Protein AF-A0A165F099-F1 (afdb_monomer)

InterPro domains:
  IPR036866 Ribonuclease Z/Hydroxyacylglutathione hydrolase-like [G3DSA:3.60.15.10] (26-201)
  IPR036866 Ribonuclease Z/Hydroxyacylglutathione hydrolase-like [SSF56281] (60-192)
  IPR051013 N-acyl homoserine lactonase-like [PTHR42978] (38-183)

Secondary structure (DSSP, 8-state):
-EEEGGGTSTT--TT-EEEPPP---EE--S-------------PPP-SS-HHHHHHHTT---GGG--EEE-S--SHHHH--GGGSTTPEEEE-TTHHHHHHT-BTTSTT-SSBTT-S-SSEEEPPGGG--EEETTEEEEEESSSSSSEEEEE-TTSSTT-EEEEEE--TT--EEEE-GGGS--TT------SSS--------EEE-

Structure (mmCIF, N/CA/C/O backbone):
data_AF-A0A165F099-F1
#
_entry.id   AF-A0A165F099-F1
#
loop_
_atom_site.group_PDB
_atom_site.id
_atom_site.type_symbol
_atom_site.label_atom_id
_atom_site.label_alt_id
_atom_site.label_comp_id
_atom_site.label_asym_id
_atom_site.label_entity_id
_atom_site.label_seq_id
_atom_site.pdbx_PDB_ins_code
_atom_site.Cartn_x
_atom_site.Cartn_y
_atom_site.Cartn_z
_atom_site.occupancy
_atom_site.B_iso_or_equiv
_atom_site.auth_seq_id
_atom_site.auth_comp_id
_atom_site.auth_asym_id
_atom_site.auth_atom_id
_atom_site.pdbx_PDB_model_num
ATOM 1 N N . MET A 1 1 ? 7.456 15.742 -7.038 1.00 67.62 1 MET A N 1
ATOM 2 C CA . MET A 1 1 ? 8.460 15.202 -7.978 1.00 67.62 1 MET A CA 1
ATOM 3 C C . MET A 1 1 ? 8.230 15.818 -9.347 1.00 67.62 1 MET A C 1
ATOM 5 O O . MET A 1 1 ? 7.082 16.084 -9.680 1.00 67.62 1 MET A O 1
ATOM 9 N N . HIS A 1 2 ? 9.291 16.058 -10.116 1.00 79.88 2 HIS A N 1
ATOM 10 C CA . HIS A 1 2 ? 9.190 16.440 -11.526 1.00 79.88 2 HIS A CA 1
ATOM 11 C C . HIS A 1 2 ? 9.348 15.168 -12.357 1.00 79.88 2 HIS A C 1
ATOM 13 O O . HIS A 1 2 ? 10.403 14.543 -12.288 1.00 79.88 2 HIS A O 1
ATOM 19 N N . LEU A 1 3 ? 8.304 14.767 -13.078 1.00 77.00 3 LEU A N 1
ATOM 20 C CA . LEU A 1 3 ? 8.271 13.515 -13.835 1.00 77.00 3 LEU A CA 1
ATOM 21 C C . LEU A 1 3 ? 7.814 13.776 -15.277 1.00 77.00 3 LEU A C 1
ATOM 23 O O . LEU A 1 3 ? 6.984 14.666 -15.483 1.00 77.00 3 LEU A O 1
ATOM 27 N N . PRO A 1 4 ? 8.326 13.041 -16.280 1.00 81.38 4 PRO A N 1
ATOM 28 C CA . PRO A 1 4 ? 7.877 13.194 -17.660 1.00 81.38 4 PRO A CA 1
ATOM 29 C C . PRO A 1 4 ? 6.372 12.956 -17.813 1.00 81.38 4 PRO A C 1
ATOM 31 O O . PRO A 1 4 ? 5.826 11.999 -17.268 1.00 81.38 4 PRO A O 1
ATOM 34 N N . LEU A 1 5 ? 5.696 13.817 -18.574 1.00 79.94 5 LEU A N 1
ATOM 35 C CA . LEU A 1 5 ? 4.240 13.776 -18.736 1.00 79.94 5 LEU A CA 1
ATOM 36 C C . LEU A 1 5 ? 3.761 12.490 -19.432 1.00 79.94 5 LEU A C 1
ATOM 38 O O . LEU A 1 5 ? 2.675 12.004 -19.120 1.00 79.94 5 LEU A O 1
ATOM 42 N N . TYR A 1 6 ? 4.598 11.893 -20.290 1.00 79.12 6 TYR A N 1
ATOM 43 C CA . TYR A 1 6 ? 4.302 10.628 -20.974 1.00 79.12 6 TYR A CA 1
ATOM 44 C C . TYR A 1 6 ? 4.084 9.434 -20.024 1.00 79.12 6 TYR A C 1
ATOM 46 O O . TYR A 1 6 ? 3.529 8.424 -20.445 1.00 79.12 6 TYR A O 1
ATOM 54 N N . LEU A 1 7 ? 4.492 9.531 -18.750 1.00 74.69 7 LEU A N 1
ATOM 55 C CA . LEU A 1 7 ? 4.198 8.516 -17.728 1.00 74.69 7 LEU A CA 1
ATOM 56 C C . LEU A 1 7 ? 2.730 8.540 -17.262 1.00 74.69 7 LEU A C 1
ATOM 58 O O . LEU A 1 7 ? 2.275 7.589 -16.634 1.00 74.69 7 LEU A O 1
ATOM 62 N N . PHE A 1 8 ? 1.994 9.620 -17.551 1.00 74.50 8 PHE A N 1
ATOM 63 C CA . PHE A 1 8 ? 0.623 9.848 -17.074 1.00 74.50 8 PHE A CA 1
ATOM 64 C C . PHE A 1 8 ? -0.394 10.017 -18.207 1.00 74.50 8 PHE A C 1
ATOM 66 O O . PHE A 1 8 ? -1.586 9.819 -17.990 1.00 74.50 8 PHE A O 1
ATOM 73 N N . ALA A 1 9 ? 0.055 10.413 -19.399 1.00 76.50 9 ALA A N 1
ATOM 74 C CA . ALA A 1 9 ? -0.800 10.654 -20.553 1.00 76.50 9 ALA A CA 1
ATOM 75 C C . ALA A 1 9 ? -0.135 10.158 -21.844 1.00 76.50 9 ALA A C 1
ATOM 77 O O . ALA A 1 9 ? 1.045 10.409 -22.093 1.00 76.50 9 ALA A O 1
ATOM 78 N N . ALA A 1 10 ? -0.916 9.465 -22.675 1.00 76.56 10 ALA A N 1
ATOM 79 C CA . ALA A 1 10 ? -0.507 9.104 -24.027 1.00 76.56 10 ALA A CA 1
ATOM 80 C C . ALA A 1 10 ? -0.333 10.358 -24.905 1.00 76.56 10 ALA A C 1
ATOM 82 O O . ALA A 1 10 ? -0.884 11.418 -24.612 1.00 76.56 10 ALA A O 1
ATOM 83 N N . ASP A 1 11 ? 0.428 10.216 -25.991 1.00 82.62 11 ASP A N 1
ATOM 84 C CA . ASP A 1 11 ? 0.655 11.242 -27.022 1.00 82.62 11 ASP A CA 1
ATOM 85 C C . ASP A 1 11 ? 1.345 12.547 -26.555 1.00 82.62 11 ASP A C 1
ATOM 87 O O . ASP A 1 11 ? 1.460 13.504 -27.325 1.00 82.62 11 ASP A O 1
ATOM 91 N N . CYS A 1 12 ? 1.881 12.581 -25.330 1.00 79.81 12 CYS A N 1
ATOM 92 C CA . CYS A 1 12 ? 2.706 13.683 -24.828 1.00 79.81 12 CYS A CA 1
ATOM 93 C C . CYS A 1 12 ? 4.166 13.608 -25.308 1.00 79.81 12 CYS A C 1
ATOM 95 O O . CYS A 1 12 ? 4.711 12.544 -25.609 1.00 79.81 12 CYS A O 1
ATOM 97 N N . THR A 1 13 ? 4.835 14.759 -25.354 1.00 81.81 13 THR A N 1
ATOM 98 C CA . THR A 1 13 ? 6.231 14.878 -25.791 1.00 81.81 13 THR A CA 1
ATOM 99 C C . THR A 1 13 ? 7.218 14.496 -24.685 1.00 81.81 13 THR A C 1
ATOM 101 O O . THR A 1 13 ? 6.973 14.700 -23.496 1.00 81.81 13 THR A O 1
ATOM 104 N N . LEU A 1 14 ? 8.404 14.011 -25.074 1.00 80.50 14 LEU A N 1
ATOM 105 C CA . LEU A 1 14 ? 9.477 13.637 -24.135 1.00 80.50 14 LEU A CA 1
ATOM 106 C C . LEU A 1 14 ? 10.002 14.810 -23.282 1.00 80.50 14 LEU A C 1
ATOM 108 O O . LEU A 1 14 ? 10.663 14.583 -22.272 1.00 80.50 14 LEU A O 1
ATOM 112 N N . SER A 1 15 ? 9.741 16.052 -23.698 1.00 86.44 15 SER A N 1
ATOM 113 C CA . SER A 1 15 ? 10.147 17.283 -23.009 1.00 86.44 15 SER A CA 1
ATOM 114 C C . SER A 1 15 ? 9.127 17.815 -22.000 1.00 86.44 15 SER A C 1
ATOM 116 O O . SER A 1 15 ? 9.467 18.697 -21.212 1.00 86.44 15 SER A O 1
ATOM 118 N N . GLU A 1 16 ? 7.881 17.340 -22.026 1.00 84.81 16 GLU A N 1
ATOM 119 C CA . GLU A 1 16 ? 6.855 17.802 -21.091 1.00 84.81 16 GLU A CA 1
ATOM 120 C C . GLU A 1 16 ? 7.055 17.176 -19.711 1.00 84.81 16 GLU A C 1
ATOM 122 O O . GLU A 1 16 ? 7.229 15.967 -19.571 1.00 84.81 16 GLU A O 1
ATOM 127 N N . ILE A 1 17 ? 7.014 18.016 -18.677 1.00 81.94 17 ILE A N 1
ATOM 128 C CA . ILE A 1 17 ? 7.212 17.631 -17.279 1.00 81.94 17 ILE A CA 1
ATOM 129 C C . ILE A 1 17 ? 5.946 17.963 -16.495 1.00 81.94 17 ILE A C 1
ATOM 131 O O . ILE A 1 17 ? 5.500 19.111 -16.488 1.00 81.94 17 ILE A O 1
ATOM 135 N N . ASN A 1 18 ? 5.411 16.977 -15.779 1.00 78.69 18 ASN A N 1
ATOM 136 C CA . ASN A 1 18 ? 4.379 17.181 -14.773 1.00 78.69 18 ASN A CA 1
ATOM 137 C C . ASN A 1 18 ? 5.000 17.277 -13.369 1.00 78.69 18 ASN A C 1
ATOM 139 O O . ASN A 1 18 ? 6.040 16.677 -13.079 1.00 78.69 18 ASN A O 1
ATOM 143 N N . VAL A 1 19 ? 4.345 18.023 -12.479 1.00 77.19 19 VAL A N 1
ATOM 144 C CA . VAL A 1 19 ? 4.694 18.078 -11.054 1.00 77.19 19 VAL A CA 1
ATOM 145 C C . VAL A 1 19 ? 3.683 17.237 -10.288 1.00 77.19 19 VAL A C 1
ATOM 147 O O . VAL A 1 19 ? 2.581 17.697 -9.985 1.00 77.19 19 VAL A O 1
ATOM 150 N N . CYS A 1 20 ? 4.080 16.007 -9.971 1.00 69.94 20 CYS A N 1
ATOM 151 C CA . CYS A 1 20 ? 3.254 15.031 -9.265 1.00 69.94 20 CYS A CA 1
ATOM 152 C C . CYS A 1 20 ? 3.700 14.938 -7.798 1.00 69.94 20 CYS A C 1
ATOM 154 O O . CYS A 1 20 ? 4.910 14.874 -7.537 1.00 69.94 20 CYS A O 1
ATOM 156 N N . PRO A 1 21 ? 2.786 14.945 -6.816 1.00 73.00 21 PRO A N 1
ATOM 157 C CA . PRO A 1 21 ? 3.154 14.670 -5.434 1.00 73.00 21 PRO A CA 1
ATOM 158 C C . PRO A 1 21 ? 3.400 13.157 -5.244 1.00 73.00 21 PRO A C 1
ATOM 160 O O . PRO A 1 21 ? 2.718 12.346 -5.862 1.00 73.00 21 PRO A O 1
ATOM 163 N N . SER A 1 22 ? 4.372 12.784 -4.403 1.00 71.81 22 SER A N 1
ATOM 164 C CA . 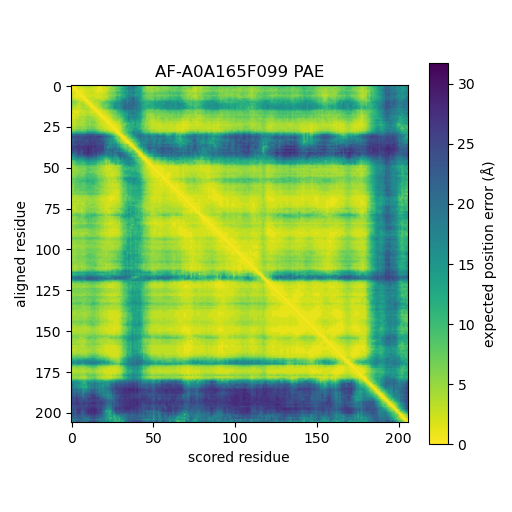SER A 1 22 ? 4.466 11.436 -3.801 1.00 71.81 22 SER A CA 1
ATOM 165 C C . SER A 1 22 ? 3.990 11.541 -2.354 1.00 71.81 22 SER A C 1
ATOM 167 O O . SER A 1 22 ? 4.022 12.624 -1.766 1.00 71.81 22 SER A O 1
ATOM 169 N N . LEU A 1 23 ? 3.438 10.449 -1.836 1.00 73.69 23 LEU A N 1
ATOM 170 C CA . LEU A 1 23 ? 2.355 10.481 -0.873 1.00 73.69 23 LEU A CA 1
ATOM 171 C C . LEU A 1 23 ? 2.561 9.349 0.209 1.00 73.69 23 LEU A C 1
ATOM 173 O O . LEU A 1 23 ? 2.757 8.216 -0.204 1.00 73.69 23 LEU A O 1
ATOM 177 N N . ALA A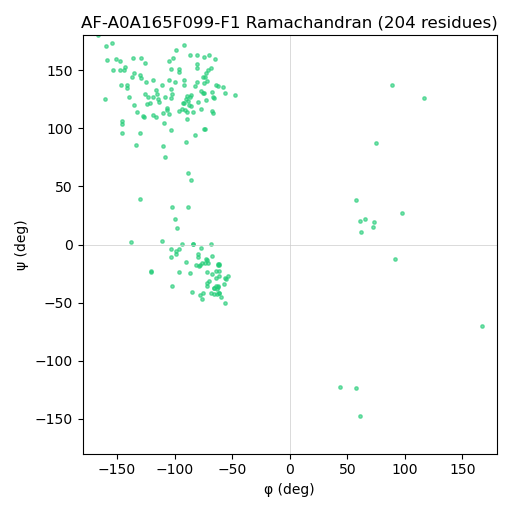 1 24 ? 2.355 9.579 1.542 1.00 73.75 24 ALA A N 1
ATOM 178 C CA . ALA A 1 24 ? 2.123 8.562 2.647 1.00 73.75 24 ALA A CA 1
ATOM 179 C C . ALA A 1 24 ? 0.813 8.645 3.584 1.00 73.75 24 ALA A C 1
ATOM 181 O O . ALA A 1 24 ? 0.660 9.623 4.301 1.00 73.75 24 ALA A O 1
ATOM 182 N N . PHE A 1 25 ? -0.120 7.656 3.696 1.00 79.88 25 PHE A N 1
ATOM 183 C CA . PHE A 1 25 ? -1.481 7.772 4.352 1.00 79.88 25 PHE A CA 1
ATOM 184 C C . PHE A 1 25 ? -1.512 7.037 5.711 1.00 79.88 25 PHE A C 1
ATOM 186 O O . PHE A 1 25 ? -1.489 5.807 5.731 1.00 79.88 25 PHE A O 1
ATOM 193 N N . SER A 1 26 ? -1.698 7.718 6.845 1.00 80.00 26 SER A N 1
ATOM 194 C CA . SER A 1 26 ? -2.011 7.018 8.106 1.00 80.00 26 SER A CA 1
ATOM 195 C C . SER A 1 26 ? -3.492 6.663 8.236 1.00 80.00 26 SER A C 1
ATOM 197 O O . SER A 1 26 ? -4.378 7.480 7.989 1.00 80.00 26 SER A O 1
ATOM 199 N N . LEU A 1 27 ? -3.755 5.441 8.695 1.00 80.38 27 LEU A N 1
ATOM 200 C CA . LEU A 1 27 ? -5.053 4.966 9.160 1.00 80.38 27 LEU A CA 1
ATOM 201 C C . LEU A 1 27 ? -4.896 4.416 10.578 1.00 80.38 27 LEU A C 1
ATOM 203 O O . LEU A 1 27 ? -3.943 3.705 10.881 1.00 80.38 27 LEU A O 1
ATOM 207 N N . ARG A 1 28 ? -5.864 4.694 11.448 1.00 79.69 28 ARG A N 1
ATOM 208 C CA . ARG A 1 28 ? -5.882 4.154 12.809 1.00 79.69 28 ARG A CA 1
ATOM 209 C C . ARG A 1 28 ? -6.952 3.082 12.921 1.00 79.69 28 ARG A C 1
ATOM 211 O O . ARG A 1 28 ? -8.131 3.400 12.746 1.00 79.69 28 ARG A O 1
ATOM 218 N N . HIS A 1 29 ? -6.572 1.839 13.212 1.00 79.38 29 HIS A N 1
ATOM 219 C CA . HIS A 1 29 ? -7.538 0.776 13.432 1.00 79.38 29 HIS A CA 1
ATOM 220 C C . HIS A 1 29 ? -7.901 0.675 14.920 1.00 79.38 29 HIS A C 1
ATOM 222 O O . HIS A 1 29 ? -7.078 0.856 15.810 1.00 79.38 29 HIS A O 1
ATOM 228 N N . SER A 1 30 ? -9.176 0.410 15.219 1.00 71.38 30 SER A N 1
ATOM 229 C CA . SER A 1 30 ? -9.643 0.342 16.616 1.00 71.38 30 SER A CA 1
ATOM 230 C C . SER A 1 30 ? -9.326 -0.988 17.312 1.00 71.38 30 SER A C 1
ATOM 232 O O . SER A 1 30 ? -9.481 -1.095 18.528 1.00 71.38 30 SER A O 1
ATOM 234 N N . VAL A 1 31 ? -8.887 -1.998 16.550 1.00 63.12 31 VAL A N 1
ATOM 235 C CA . VAL A 1 31 ? -8.571 -3.344 17.040 1.00 63.12 31 VAL A CA 1
ATOM 236 C C . VAL A 1 31 ? -7.192 -3.761 16.532 1.00 63.12 31 VAL A C 1
ATOM 238 O O . VAL A 1 31 ? -7.047 -4.278 15.423 1.00 63.12 31 VAL A O 1
ATOM 241 N N . THR A 1 32 ? -6.172 -3.566 17.360 1.00 52.53 32 THR A N 1
ATOM 242 C CA . THR A 1 32 ? -4.832 -4.114 17.133 1.00 52.53 32 THR A CA 1
ATOM 243 C C . THR A 1 32 ? -4.814 -5.615 17.433 1.00 52.53 32 THR A C 1
ATOM 245 O O . THR A 1 32 ? -5.262 -6.069 18.486 1.00 52.53 32 THR A O 1
ATOM 248 N N . ARG A 1 33 ? -4.272 -6.408 16.504 1.00 50.28 33 ARG A N 1
ATOM 249 C CA . ARG A 1 33 ? -3.917 -7.823 16.710 1.00 50.28 33 ARG A CA 1
ATOM 250 C C . ARG A 1 33 ? -2.410 -7.978 16.502 1.00 50.28 33 ARG A C 1
ATOM 252 O O . ARG A 1 33 ? -1.845 -7.335 15.619 1.00 50.28 33 ARG A O 1
ATOM 259 N N . GLU A 1 34 ? -1.758 -8.817 17.302 1.00 39.31 34 GLU A N 1
ATOM 260 C CA . GLU A 1 34 ? -0.315 -9.068 17.188 1.00 39.31 34 GLU A CA 1
ATOM 261 C C . GLU A 1 34 ? 0.015 -10.073 16.076 1.00 39.31 34 GLU A C 1
ATOM 263 O O . GLU A 1 34 ? -0.673 -11.076 15.900 1.00 39.31 34 GLU A O 1
ATOM 268 N N . TYR A 1 35 ? 1.099 -9.806 15.344 1.00 43.62 35 TYR A N 1
ATOM 269 C CA . TYR A 1 35 ? 1.655 -10.665 14.294 1.00 43.62 35 TYR A CA 1
ATOM 270 C C . TYR A 1 35 ? 3.202 -10.568 14.341 1.00 43.62 35 TYR A C 1
ATOM 272 O O . TYR A 1 35 ? 3.720 -9.539 14.784 1.00 43.62 35 TYR A O 1
ATOM 280 N N . PRO A 1 36 ? 3.951 -11.620 13.952 1.00 32.72 36 PRO A N 1
ATOM 281 C CA . PRO A 1 36 ? 5.396 -11.732 14.217 1.00 32.72 36 PRO A CA 1
ATOM 282 C C . PRO A 1 36 ? 6.293 -10.731 13.448 1.00 32.72 36 PRO A C 1
ATOM 284 O O . PRO A 1 36 ? 5.954 -10.307 12.346 1.00 32.72 36 PRO A O 1
ATOM 287 N N . ARG A 1 37 ? 7.462 -10.387 14.028 1.00 38.16 37 ARG A N 1
ATOM 288 C CA . ARG A 1 37 ? 8.405 -9.319 13.593 1.00 38.16 37 ARG A CA 1
ATOM 289 C C . ARG A 1 37 ? 9.890 -9.743 13.619 1.00 38.16 37 ARG A C 1
ATOM 291 O O . ARG A 1 37 ? 10.218 -10.656 14.381 1.00 38.16 37 ARG A O 1
ATOM 298 N N . ARG A 1 38 ? 10.764 -9.028 12.878 1.00 33.12 38 ARG A N 1
ATOM 299 C CA . ARG A 1 38 ? 12.258 -8.982 12.912 1.00 33.12 38 ARG A CA 1
ATOM 300 C C . ARG A 1 38 ? 12.821 -7.677 12.284 1.00 33.12 38 ARG A C 1
ATOM 302 O O . ARG A 1 38 ? 12.135 -7.042 11.490 1.00 33.12 38 ARG A O 1
ATOM 309 N N . ASP A 1 39 ? 14.060 -7.314 12.631 1.00 29.80 39 ASP A N 1
ATOM 310 C CA . ASP A 1 39 ? 14.702 -5.999 12.377 1.00 29.80 39 ASP A CA 1
ATOM 311 C C . ASP A 1 39 ? 15.148 -5.712 10.922 1.00 29.80 39 ASP A C 1
ATOM 313 O O . ASP A 1 39 ? 15.291 -6.629 10.116 1.00 29.80 39 ASP A O 1
ATOM 317 N N . CYS A 1 40 ? 15.362 -4.425 10.583 1.00 29.77 40 CYS A N 1
ATOM 318 C CA . CYS A 1 40 ? 15.359 -3.900 9.201 1.00 29.77 40 CYS A CA 1
ATOM 319 C C . CYS A 1 40 ? 16.225 -2.616 8.972 1.00 29.77 40 CYS A C 1
ATOM 321 O O . CYS A 1 40 ? 16.322 -1.793 9.879 1.00 29.77 40 CYS A O 1
ATOM 323 N N . GLN A 1 41 ? 16.795 -2.387 7.765 1.00 33.03 41 GLN A N 1
ATOM 324 C CA . GLN A 1 41 ? 17.534 -1.159 7.326 1.00 33.03 41 GLN A CA 1
ATOM 325 C C . GLN A 1 41 ? 17.508 -0.956 5.779 1.00 33.03 41 GLN A C 1
ATOM 327 O O . GLN A 1 41 ? 17.145 -1.901 5.092 1.00 33.03 41 GLN A O 1
ATOM 332 N N . VAL A 1 42 ? 18.021 0.192 5.259 1.00 37.91 42 VAL A N 1
ATOM 333 C CA . VAL A 1 42 ? 18.268 0.577 3.820 1.00 37.91 42 VAL A CA 1
ATOM 334 C C . VAL A 1 42 ? 17.064 1.269 3.122 1.00 37.91 42 VAL A C 1
ATOM 336 O O . VAL A 1 42 ? 15.943 0.815 3.292 1.00 37.91 42 VAL A O 1
ATOM 339 N N . ALA A 1 43 ? 17.173 2.346 2.308 1.00 32.91 43 ALA A N 1
ATOM 340 C CA . ALA A 1 43 ? 18.190 3.414 2.104 1.00 32.91 43 ALA A CA 1
ATOM 341 C C . ALA A 1 43 ? 17.572 4.667 1.394 1.00 32.91 43 ALA A C 1
ATOM 343 O O . ALA A 1 43 ? 16.429 4.625 0.956 1.00 32.91 43 ALA A O 1
ATOM 344 N N . THR A 1 44 ? 18.297 5.797 1.291 1.00 40.50 44 THR A N 1
ATOM 345 C CA . THR A 1 44 ? 17.691 7.155 1.209 1.00 40.50 44 THR A CA 1
ATOM 346 C C . THR A 1 44 ? 17.628 7.837 -0.176 1.00 40.50 44 THR A C 1
ATOM 348 O O . THR A 1 44 ? 18.655 8.065 -0.814 1.00 40.50 44 THR A O 1
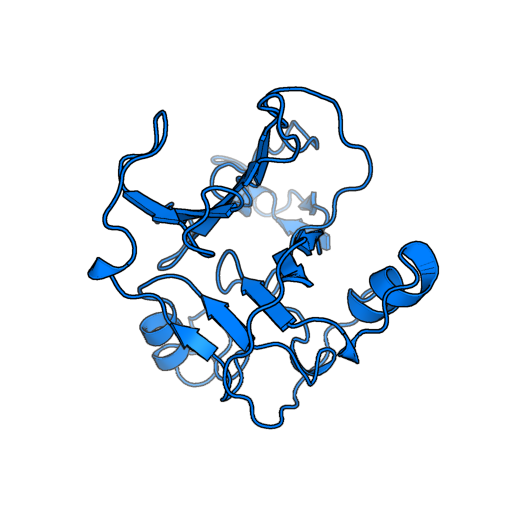ATOM 351 N N . ILE A 1 45 ? 16.439 8.331 -0.555 1.00 52.94 45 ILE A N 1
ATOM 352 C CA . ILE A 1 45 ? 16.229 9.413 -1.545 1.00 52.94 45 ILE A CA 1
ATOM 353 C C . ILE A 1 45 ? 15.994 10.732 -0.786 1.00 52.94 45 ILE A C 1
ATOM 355 O O . ILE A 1 45 ? 15.301 10.744 0.229 1.00 52.94 45 ILE A O 1
ATOM 359 N N . SER A 1 46 ? 16.552 11.854 -1.258 1.00 55.91 46 SER A N 1
ATOM 360 C CA . SER A 1 46 ? 16.339 13.160 -0.614 1.00 55.91 46 SER A CA 1
ATOM 361 C C . SER A 1 46 ? 14.957 13.733 -0.950 1.00 55.91 46 SER A C 1
ATOM 363 O O . SER A 1 46 ? 14.661 14.043 -2.104 1.00 55.91 46 SER A O 1
ATOM 365 N N . VAL A 1 47 ? 14.128 13.894 0.080 1.00 65.69 47 VAL A N 1
ATOM 366 C CA . VAL A 1 47 ? 12.801 14.523 0.039 1.00 65.69 47 VAL A CA 1
ATOM 367 C C . VAL A 1 47 ? 12.731 15.651 1.071 1.00 65.69 47 VAL A C 1
ATOM 369 O O . VAL A 1 47 ? 13.480 15.651 2.045 1.00 65.69 47 VAL A O 1
ATOM 372 N N . SER A 1 48 ? 11.840 16.627 0.872 1.00 69.94 48 SER A N 1
ATOM 373 C CA . SER A 1 48 ? 11.670 17.754 1.806 1.00 69.94 48 SER A CA 1
ATOM 374 C C . SER A 1 48 ? 11.003 17.365 3.130 1.00 69.94 48 SER A C 1
ATOM 376 O O . SER A 1 48 ? 11.165 18.076 4.116 1.00 69.94 48 SER A O 1
ATOM 378 N N . GLN A 1 49 ? 10.239 16.271 3.136 1.00 71.44 49 GLN A N 1
ATOM 379 C CA . GLN A 1 49 ? 9.578 15.672 4.296 1.00 71.44 49 GLN A CA 1
ATOM 380 C C . GLN A 1 49 ? 9.558 14.152 4.094 1.00 71.44 49 GLN A C 1
ATOM 382 O O . GLN A 1 49 ? 9.295 13.693 2.980 1.00 71.44 49 GLN A O 1
ATOM 387 N N . THR A 1 50 ? 9.852 13.384 5.142 1.00 79.56 50 THR A N 1
ATOM 388 C CA . THR A 1 50 ? 9.747 11.917 5.158 1.00 79.56 50 THR A CA 1
ATOM 389 C C . THR A 1 50 ? 8.464 11.484 5.873 1.00 79.56 50 THR A C 1
ATOM 391 O O . THR A 1 50 ? 7.864 12.265 6.612 1.00 79.56 50 THR A O 1
ATOM 394 N N . ALA A 1 51 ? 8.010 10.249 5.636 1.00 79.94 51 ALA A N 1
ATOM 395 C CA . ALA A 1 51 ? 6.743 9.760 6.184 1.00 79.94 51 ALA A CA 1
ATOM 396 C C . ALA A 1 51 ? 6.754 9.701 7.723 1.00 79.94 51 ALA A C 1
ATOM 398 O O . ALA A 1 51 ? 5.796 10.136 8.352 1.00 79.94 51 ALA A O 1
ATOM 399 N N . ASP A 1 52 ? 7.850 9.228 8.318 1.00 79.62 52 ASP A N 1
ATOM 400 C CA . ASP A 1 52 ? 8.126 9.253 9.760 1.00 79.62 52 ASP A CA 1
ATOM 401 C C . ASP A 1 52 ? 8.060 10.675 10.332 1.00 79.62 52 ASP A C 1
ATOM 403 O O . ASP A 1 52 ? 7.305 10.922 11.270 1.00 79.62 52 ASP A O 1
ATOM 407 N N . PHE A 1 53 ? 8.747 11.637 9.706 1.00 82.38 53 PHE A N 1
ATOM 408 C CA . PHE A 1 53 ? 8.720 13.030 10.150 1.00 82.38 53 PHE A CA 1
ATOM 409 C C . PHE A 1 53 ? 7.303 13.617 10.122 1.00 82.38 53 PHE A C 1
ATOM 411 O O . PHE A 1 53 ? 6.891 14.267 11.079 1.00 82.38 53 PHE A O 1
ATOM 418 N N . SER A 1 54 ? 6.533 13.386 9.053 1.00 81.12 54 SER A N 1
ATOM 419 C CA . SER A 1 54 ? 5.148 13.867 8.961 1.00 81.12 54 SER A CA 1
ATOM 420 C C . SER A 1 54 ? 4.220 13.203 9.987 1.00 81.12 54 SER A C 1
ATOM 422 O O . SER A 1 54 ? 3.354 13.876 10.546 1.00 81.12 54 SER A O 1
ATOM 424 N N . LEU A 1 55 ? 4.401 11.910 10.270 1.00 80.25 55 LEU A N 1
ATOM 425 C CA . LEU A 1 55 ? 3.624 11.187 11.282 1.00 80.25 55 LEU A CA 1
ATOM 426 C C . LEU A 1 55 ? 3.887 11.704 12.696 1.00 80.25 55 LEU A C 1
ATOM 428 O O . LEU A 1 55 ? 2.940 11.906 13.458 1.00 80.25 55 LEU A O 1
ATOM 432 N N . GLU A 1 56 ? 5.148 11.965 13.027 1.00 82.25 56 GLU A N 1
ATOM 433 C CA . GLU A 1 56 ? 5.546 12.445 14.347 1.00 82.25 56 GLU A CA 1
ATOM 434 C C . GLU A 1 56 ? 5.212 13.930 14.540 1.00 82.25 56 GLU A C 1
ATOM 436 O O . GLU A 1 56 ? 4.610 14.293 15.551 1.00 82.25 56 GLU A O 1
ATOM 441 N N . ALA A 1 57 ? 5.543 14.788 13.568 1.00 81.44 57 ALA A N 1
ATOM 442 C CA . ALA A 1 57 ? 5.389 16.238 13.690 1.00 81.44 57 ALA A CA 1
ATOM 443 C C . ALA A 1 57 ? 3.936 16.725 13.551 1.00 81.44 57 ALA A C 1
ATOM 445 O O . ALA A 1 57 ? 3.522 17.605 14.305 1.00 81.44 57 ALA A O 1
ATOM 446 N N . GLU A 1 58 ? 3.166 16.168 12.608 1.00 78.44 58 GLU A N 1
ATOM 447 C CA . GLU A 1 58 ? 1.787 16.608 12.322 1.00 78.44 58 GLU A CA 1
ATOM 448 C C . GLU A 1 58 ? 0.740 15.656 12.924 1.00 78.44 58 GLU A C 1
ATOM 450 O O . GLU A 1 58 ? -0.321 16.091 13.371 1.00 78.44 58 GLU A O 1
ATOM 455 N N . GLY A 1 59 ? 1.027 14.348 12.946 1.00 74.62 59 GLY A N 1
ATOM 456 C CA . GLY A 1 59 ? 0.126 13.333 13.502 1.00 74.62 59 GLY A CA 1
ATOM 457 C C . GLY A 1 59 ? 0.281 13.102 15.008 1.00 74.62 59 GLY A C 1
ATOM 458 O O . GLY A 1 59 ? -0.664 12.640 15.649 1.00 74.62 59 GLY A O 1
ATOM 459 N N . GLY A 1 60 ? 1.453 13.397 15.582 1.00 82.19 60 GLY A N 1
ATOM 460 C CA . GLY A 1 60 ? 1.797 13.009 16.953 1.00 82.19 60 GLY A CA 1
ATOM 461 C C . GLY A 1 60 ? 1.907 11.491 17.153 1.00 82.19 60 GLY A C 1
ATOM 462 O O . GLY A 1 60 ? 1.746 11.018 18.278 1.00 82.19 60 GLY A O 1
ATOM 463 N N . ILE A 1 61 ? 2.132 10.727 16.076 1.00 80.25 61 ILE A N 1
ATOM 464 C CA . ILE A 1 61 ? 2.201 9.260 16.080 1.00 80.25 61 ILE A CA 1
ATOM 465 C C . ILE A 1 61 ? 3.674 8.839 15.962 1.00 80.25 61 ILE A C 1
ATOM 467 O O . ILE A 1 61 ? 4.257 9.043 14.896 1.00 80.25 61 ILE A O 1
ATOM 471 N N . PRO A 1 62 ? 4.283 8.242 17.006 1.00 85.75 62 PRO A N 1
ATOM 472 C CA . PRO A 1 62 ? 5.655 7.746 16.940 1.00 85.75 62 PRO A CA 1
ATOM 473 C C . PRO A 1 62 ? 5.796 6.639 15.896 1.00 85.75 62 PRO A C 1
ATOM 475 O O . PRO A 1 62 ? 4.955 5.732 15.828 1.00 85.75 62 PRO A O 1
ATOM 478 N N . SER A 1 63 ? 6.861 6.688 15.098 1.00 83.25 63 SER A N 1
ATOM 479 C CA . SER A 1 63 ? 7.126 5.719 14.027 1.00 83.25 63 SER A CA 1
ATOM 480 C C . SER A 1 63 ? 7.183 4.261 14.518 1.00 83.25 63 SER A C 1
ATOM 482 O O . SER A 1 63 ? 6.773 3.344 13.800 1.00 83.25 63 SER A O 1
ATOM 484 N N . GLU A 1 64 ? 7.571 4.014 15.771 1.00 85.00 64 GLU A N 1
ATOM 485 C CA . GLU A 1 64 ? 7.562 2.685 16.384 1.00 85.00 64 GLU A CA 1
ATOM 486 C C . GLU A 1 64 ? 6.164 2.138 16.730 1.00 85.00 64 GLU A C 1
ATOM 488 O O . GLU A 1 64 ? 6.042 0.947 17.021 1.00 85.00 64 GLU A O 1
ATOM 493 N N . THR A 1 65 ? 5.103 2.950 16.709 1.00 83.00 65 THR A N 1
ATOM 494 C CA . THR A 1 65 ? 3.733 2.461 16.976 1.00 83.00 65 THR A CA 1
ATOM 495 C C . THR A 1 65 ? 3.080 1.804 15.759 1.00 83.00 65 THR A C 1
ATOM 497 O O . THR A 1 65 ? 2.135 1.032 15.920 1.00 83.00 65 THR A O 1
ATOM 500 N N . MET A 1 66 ? 3.611 2.040 14.555 1.00 83.62 66 MET A N 1
ATOM 501 C CA . MET A 1 66 ? 3.054 1.493 13.319 1.00 83.62 66 MET A CA 1
ATOM 502 C C . MET A 1 66 ? 3.168 -0.031 13.271 1.00 83.62 66 MET A C 1
ATOM 504 O O . MET A 1 66 ? 4.254 -0.598 13.409 1.00 83.62 66 MET A O 1
ATOM 508 N N . SER A 1 67 ? 2.034 -0.702 13.046 1.00 84.12 67 SER A N 1
ATOM 509 C CA . SER A 1 67 ? 1.956 -2.165 13.009 1.00 84.12 67 SER A CA 1
ATOM 510 C C . SER A 1 67 ? 2.039 -2.723 11.585 1.00 84.12 67 SER A C 1
ATOM 512 O O . SER A 1 67 ? 2.460 -3.873 11.398 1.00 84.12 67 SER A O 1
ATOM 514 N N . ARG A 1 68 ? 1.680 -1.921 10.573 1.00 85.94 68 ARG A N 1
ATOM 515 C CA . ARG A 1 68 ? 1.689 -2.287 9.148 1.00 85.94 68 ARG A CA 1
ATOM 516 C C . ARG A 1 68 ? 2.111 -1.160 8.229 1.00 85.94 68 ARG A C 1
ATOM 518 O O . ARG A 1 68 ? 1.840 -0.001 8.509 1.00 85.94 68 ARG A O 1
ATOM 525 N N . ILE A 1 69 ? 2.664 -1.554 7.085 1.00 87.56 69 ILE A N 1
ATOM 526 C CA . ILE A 1 69 ? 2.836 -0.724 5.893 1.00 87.56 69 ILE A CA 1
ATOM 527 C C . ILE A 1 69 ? 2.216 -1.484 4.722 1.00 87.56 69 ILE A C 1
ATOM 529 O O . ILE A 1 69 ? 2.769 -2.487 4.284 1.00 87.56 69 ILE A O 1
ATOM 533 N N . ILE A 1 70 ? 1.087 -1.024 4.193 1.00 90.44 70 ILE A N 1
ATOM 534 C CA . ILE A 1 70 ? 0.545 -1.547 2.934 1.00 90.44 70 ILE A CA 1
ATOM 535 C C . ILE A 1 70 ? 1.137 -0.722 1.789 1.00 90.44 70 ILE A C 1
ATOM 537 O O . ILE A 1 70 ? 0.863 0.478 1.667 1.00 90.44 70 ILE A O 1
ATOM 541 N N . LEU A 1 71 ? 1.946 -1.375 0.952 1.00 90.81 71 LEU A N 1
ATOM 542 C CA . LEU A 1 71 ? 2.495 -0.787 -0.265 1.00 90.81 71 LEU A CA 1
ATOM 543 C C . LEU A 1 71 ? 1.554 -1.101 -1.425 1.00 90.81 71 LEU A C 1
ATOM 545 O O . LE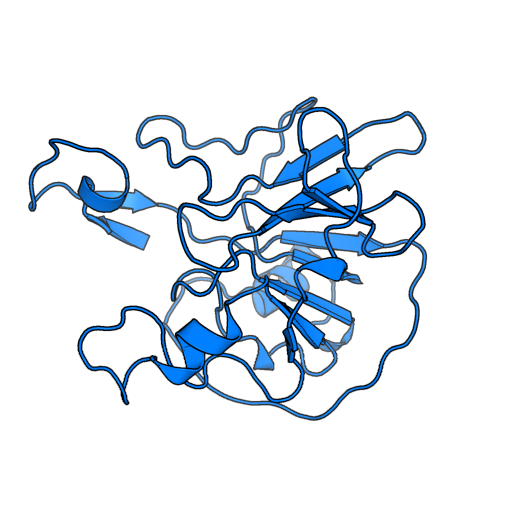U A 1 71 ? 1.285 -2.264 -1.720 1.00 90.81 71 LEU A O 1
ATOM 549 N N . SER A 1 72 ? 1.065 -0.053 -2.084 1.00 90.06 72 SER A N 1
ATOM 550 C CA . SER A 1 72 ? 0.169 -0.192 -3.238 1.00 90.06 72 SER A CA 1
ATOM 551 C C . SER A 1 72 ? 0.828 -0.942 -4.393 1.00 90.06 72 SER A C 1
ATOM 553 O O . SER A 1 72 ? 0.181 -1.773 -5.012 1.00 90.06 72 SER A O 1
ATOM 555 N N . HIS A 1 73 ? 2.100 -0.659 -4.674 1.00 90.31 73 HIS A N 1
ATOM 556 C CA . HIS A 1 73 ? 2.942 -1.342 -5.654 1.00 90.31 73 HIS A CA 1
ATOM 557 C C . HIS A 1 73 ? 4.421 -0.956 -5.435 1.00 90.31 73 HIS A C 1
ATOM 559 O O . HIS A 1 73 ? 4.739 -0.186 -4.527 1.00 90.31 73 HIS A O 1
ATOM 565 N N . LEU A 1 74 ? 5.332 -1.498 -6.251 1.00 89.19 74 LEU A N 1
ATOM 566 C CA . LEU A 1 74 ? 6.786 -1.441 -6.037 1.00 89.19 74 LEU A CA 1
ATOM 567 C C . LEU A 1 74 ? 7.561 -0.379 -6.846 1.00 89.19 74 LEU A C 1
ATOM 569 O O . LEU A 1 74 ? 8.772 -0.512 -7.017 1.00 89.19 74 LEU A O 1
ATOM 573 N N . HIS A 1 75 ? 6.917 0.686 -7.331 1.00 85.25 75 HIS A N 1
ATOM 574 C CA . HIS A 1 75 ? 7.675 1.809 -7.895 1.00 85.25 75 HIS A CA 1
ATOM 575 C C . HIS A 1 75 ? 8.407 2.596 -6.795 1.00 85.25 75 HIS A C 1
ATOM 577 O O . HIS A 1 75 ? 7.978 2.668 -5.637 1.00 85.25 75 HIS A O 1
ATOM 583 N N . PHE A 1 76 ? 9.544 3.190 -7.168 1.00 79.25 76 PHE A N 1
ATOM 584 C CA . PHE A 1 76 ? 10.472 3.869 -6.256 1.00 79.25 76 PHE A CA 1
ATOM 585 C C . PHE A 1 76 ? 9.816 4.977 -5.411 1.00 79.25 76 PHE A C 1
ATOM 587 O O . PHE A 1 76 ? 10.243 5.234 -4.287 1.00 79.25 76 PHE A O 1
ATOM 594 N N . ASP A 1 77 ? 8.770 5.623 -5.928 1.00 73.62 77 ASP A N 1
ATOM 595 C CA . ASP A 1 77 ? 8.043 6.713 -5.281 1.00 73.62 77 ASP A CA 1
ATOM 596 C C . ASP A 1 77 ? 6.949 6.245 -4.304 1.00 73.62 77 ASP A C 1
ATOM 598 O O . ASP A 1 77 ? 6.283 7.095 -3.705 1.00 73.62 77 ASP A O 1
ATOM 602 N N . ARG A 1 78 ? 6.770 4.923 -4.135 1.00 79.38 78 ARG A N 1
ATOM 603 C CA . ARG A 1 78 ? 5.759 4.302 -3.254 1.00 79.38 78 ARG A CA 1
ATOM 604 C C . ARG A 1 78 ? 6.313 3.410 -2.154 1.00 79.38 78 ARG A C 1
ATOM 606 O O . ARG A 1 78 ? 5.631 3.241 -1.148 1.00 79.38 78 ARG A O 1
ATOM 613 N N . ILE A 1 79 ? 7.523 2.872 -2.306 1.00 74.81 79 ILE A N 1
ATOM 614 C CA . ILE A 1 79 ? 8.146 2.053 -1.253 1.00 74.81 79 ILE A CA 1
ATOM 615 C C . ILE A 1 79 ? 8.729 2.938 -0.138 1.00 74.81 79 ILE A C 1
ATOM 617 O O . ILE A 1 79 ? 8.531 2.660 1.044 1.00 74.81 79 ILE A O 1
ATOM 621 N N . GLY A 1 80 ? 9.417 4.027 -0.500 1.00 74.31 80 GLY A N 1
ATOM 622 C CA . GLY A 1 80 ? 10.087 4.901 0.468 1.00 74.31 80 GLY A CA 1
ATOM 623 C C . GLY A 1 80 ? 11.176 4.177 1.273 1.00 74.31 80 GLY A C 1
ATOM 624 O O . GLY A 1 80 ? 11.834 3.269 0.770 1.00 74.31 80 GLY A O 1
ATOM 625 N N . VAL A 1 81 ? 11.374 4.590 2.529 1.00 76.94 81 VAL A N 1
ATOM 626 C CA . VAL A 1 81 ? 12.317 3.958 3.471 1.00 76.94 81 VAL A CA 1
ATOM 627 C C . VAL A 1 81 ? 11.519 3.258 4.565 1.00 76.94 81 VAL A C 1
ATOM 629 O O . VAL A 1 81 ? 11.274 3.823 5.624 1.00 76.94 81 VAL A O 1
ATOM 632 N N . THR A 1 82 ? 11.081 2.026 4.320 1.00 76.38 82 THR A N 1
ATOM 633 C CA . THR A 1 82 ? 10.218 1.276 5.252 1.00 76.38 82 THR A CA 1
ATOM 634 C C . THR A 1 82 ? 10.888 0.969 6.598 1.00 76.38 82 THR A C 1
ATOM 636 O O . THR A 1 82 ? 10.196 0.829 7.604 1.00 76.38 82 THR A O 1
ATOM 639 N N . SER A 1 83 ? 12.226 0.951 6.666 1.00 76.69 83 SER A N 1
ATOM 640 C CA . SER A 1 83 ? 12.976 0.662 7.897 1.00 76.69 83 SER A CA 1
ATOM 641 C C . SER A 1 83 ? 12.860 1.723 8.999 1.00 76.69 83 SER A C 1
ATOM 643 O O . SER A 1 83 ? 13.317 1.471 10.110 1.00 76.69 83 SER A O 1
ATOM 645 N N . VAL A 1 84 ? 12.286 2.902 8.721 1.00 79.31 84 VAL A N 1
ATOM 646 C CA . VAL A 1 84 ? 11.995 3.910 9.763 1.00 79.31 84 VAL A CA 1
ATOM 647 C C . VAL A 1 84 ? 10.833 3.493 10.673 1.00 79.31 84 VAL A C 1
ATOM 649 O O . VAL A 1 84 ? 10.665 4.069 11.738 1.00 79.31 84 VAL A O 1
ATOM 652 N N . PHE A 1 85 ? 10.063 2.471 10.286 1.00 83.69 85 PHE A N 1
ATOM 653 C CA . PHE A 1 85 ? 8.963 1.900 11.063 1.00 83.69 85 PHE A CA 1
ATOM 654 C C . PHE A 1 85 ? 9.368 0.511 11.592 1.00 83.69 85 PHE A C 1
ATOM 656 O O . PHE A 1 85 ? 8.920 -0.509 11.061 1.00 83.69 85 PHE A O 1
ATOM 663 N N . PRO A 1 86 ? 10.227 0.421 12.627 1.00 82.44 86 PRO A N 1
ATOM 664 C CA . PRO A 1 86 ? 10.909 -0.824 13.016 1.00 82.44 86 PRO A CA 1
ATOM 665 C C . PRO A 1 86 ? 9.962 -1.950 13.463 1.00 82.44 86 PRO A C 1
ATOM 667 O O . PRO A 1 86 ? 10.354 -3.112 13.526 1.00 82.44 86 PRO A O 1
ATOM 670 N N . ASN A 1 87 ? 8.715 -1.608 13.785 1.00 83.62 87 ASN A N 1
ATOM 671 C CA . ASN A 1 87 ? 7.700 -2.520 14.298 1.00 83.62 87 ASN A CA 1
ATOM 672 C C . ASN A 1 87 ? 6.652 -2.948 13.258 1.00 83.62 87 ASN A C 1
ATOM 674 O O . ASN A 1 87 ? 5.800 -3.787 13.575 1.00 83.62 87 ASN A O 1
ATOM 678 N N . ALA A 1 88 ? 6.713 -2.405 12.039 1.00 83.12 88 ALA A N 1
ATOM 679 C CA . ALA A 1 88 ? 5.713 -2.631 11.010 1.00 83.12 88 ALA A CA 1
ATOM 680 C C . ALA A 1 88 ? 6.064 -3.815 10.097 1.00 83.12 88 ALA A C 1
ATOM 682 O O . ALA A 1 88 ? 7.187 -3.950 9.616 1.00 83.12 88 ALA A O 1
ATOM 683 N N . THR A 1 89 ? 5.071 -4.649 9.784 1.00 86.12 89 THR A N 1
ATOM 684 C CA . THR A 1 89 ? 5.176 -5.619 8.682 1.00 86.12 89 THR A CA 1
ATOM 685 C C . THR A 1 89 ? 4.780 -4.940 7.372 1.00 86.12 89 THR A C 1
ATOM 687 O O . THR A 1 89 ? 3.699 -4.348 7.291 1.00 86.12 89 THR A O 1
ATOM 690 N N . SER A 1 90 ? 5.618 -5.049 6.339 1.00 87.44 90 SER A N 1
ATOM 691 C CA . SER A 1 90 ? 5.257 -4.612 4.985 1.00 87.44 90 SER A CA 1
ATOM 692 C C . SER A 1 90 ? 4.284 -5.610 4.353 1.00 87.44 90 SER A C 1
ATOM 694 O O . SER A 1 90 ? 4.454 -6.816 4.503 1.00 87.44 90 SER A O 1
ATOM 696 N N . VAL A 1 91 ? 3.264 -5.129 3.648 1.00 91.38 91 VAL A N 1
ATOM 697 C CA . VAL A 1 91 ? 2.254 -5.935 2.947 1.00 91.38 91 VAL A CA 1
ATOM 698 C C . VAL A 1 91 ? 2.269 -5.533 1.484 1.00 91.38 91 VAL A C 1
ATOM 700 O O . VAL A 1 91 ? 2.156 -4.345 1.178 1.00 91.38 91 VAL A O 1
ATOM 703 N N . VAL A 1 92 ? 2.409 -6.514 0.593 1.00 92.38 92 VAL A N 1
ATOM 704 C CA . VAL A 1 92 ? 2.516 -6.289 -0.855 1.00 92.38 92 VAL A CA 1
ATOM 705 C C . VAL A 1 92 ? 1.647 -7.267 -1.636 1.00 92.38 92 VAL A C 1
ATOM 707 O O . VAL A 1 92 ? 1.455 -8.412 -1.222 1.00 92.38 92 VAL A O 1
ATOM 710 N N . GLY A 1 93 ? 1.115 -6.817 -2.773 1.00 92.25 93 GLY A N 1
ATOM 711 C CA . GLY A 1 93 ? 0.210 -7.619 -3.587 1.00 92.25 93 GLY A CA 1
ATOM 712 C C . GLY A 1 93 ? 0.887 -8.801 -4.284 1.00 92.25 93 GLY A C 1
ATOM 713 O O . GLY A 1 93 ? 2.111 -8.862 -4.449 1.00 92.25 93 GLY A O 1
ATOM 714 N N . MET A 1 94 ? 0.056 -9.732 -4.737 1.00 91.88 94 MET A N 1
ATOM 715 C CA . MET A 1 94 ? 0.453 -10.950 -5.441 1.00 91.88 94 MET A CA 1
ATOM 716 C C . MET A 1 94 ? 1.295 -10.660 -6.695 1.00 91.88 94 MET A C 1
ATOM 718 O O . MET A 1 94 ? 0.937 -9.838 -7.532 1.00 91.88 94 MET A O 1
ATOM 722 N N . GLY A 1 95 ? 2.434 -11.342 -6.836 1.00 88.69 95 GLY A N 1
ATOM 723 C CA . GLY A 1 95 ? 3.388 -11.123 -7.933 1.00 88.69 95 GLY A CA 1
ATOM 724 C C . GLY A 1 95 ? 4.492 -10.098 -7.635 1.00 88.69 95 GLY A C 1
ATOM 725 O O . GLY A 1 95 ? 5.511 -10.103 -8.324 1.00 88.69 95 GLY A O 1
ATOM 726 N N . SER A 1 96 ? 4.380 -9.312 -6.557 1.00 91.12 96 SER A N 1
ATOM 727 C CA . SER A 1 96 ? 5.447 -8.400 -6.099 1.00 91.12 96 SER A CA 1
ATOM 728 C C . SER A 1 96 ? 6.775 -9.126 -5.830 1.00 91.12 96 SER A C 1
ATOM 730 O O . SER A 1 96 ? 7.850 -8.600 -6.105 1.00 91.12 96 SER A O 1
ATOM 732 N N 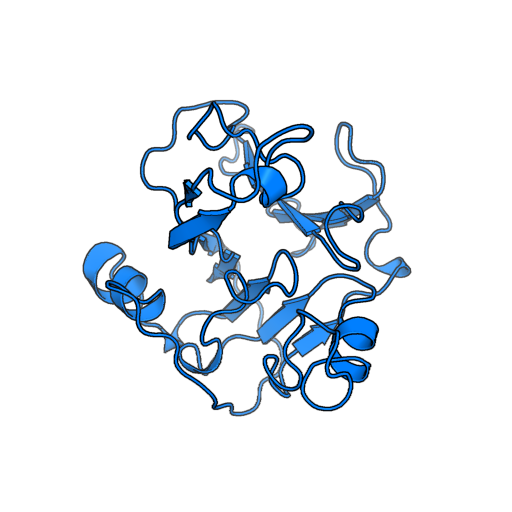. GLU A 1 97 ? 6.717 -10.372 -5.347 1.00 90.44 97 GLU A N 1
ATOM 733 C CA . GLU A 1 97 ? 7.904 -11.206 -5.105 1.00 90.44 97 GLU A CA 1
ATOM 734 C C . GLU A 1 97 ? 8.691 -11.503 -6.398 1.00 90.44 97 GLU A C 1
ATOM 736 O O . GLU A 1 97 ? 9.921 -11.539 -6.387 1.00 90.44 97 GLU A O 1
ATOM 741 N N . HIS A 1 98 ? 7.997 -11.675 -7.531 1.00 90.44 98 HIS A N 1
ATOM 742 C CA . HIS A 1 98 ? 8.631 -11.894 -8.833 1.00 90.44 98 HIS A CA 1
ATOM 743 C C . HIS A 1 98 ? 9.360 -10.633 -9.313 1.00 90.44 98 HIS A C 1
ATOM 745 O O . HIS A 1 98 ? 10.485 -10.720 -9.798 1.00 90.44 98 HIS A O 1
ATOM 751 N N . LEU A 1 99 ? 8.750 -9.458 -9.130 1.00 90.94 99 LEU A N 1
ATOM 752 C CA . LEU A 1 99 ? 9.352 -8.174 -9.502 1.00 90.94 99 LEU A CA 1
ATOM 753 C C . LEU A 1 99 ? 10.651 -7.886 -8.734 1.00 90.94 99 LEU A C 1
ATOM 755 O O . LEU A 1 99 ? 11.595 -7.366 -9.312 1.00 90.94 99 LEU A O 1
ATOM 759 N N . LEU A 1 100 ? 10.730 -8.264 -7.454 1.00 90.19 100 LEU A N 1
ATOM 760 C CA . LEU A 1 100 ? 11.950 -8.105 -6.648 1.00 90.19 100 LEU A CA 1
ATOM 761 C C . LEU A 1 100 ? 13.054 -9.089 -7.057 1.00 90.19 100 LEU A C 1
ATOM 763 O O . LEU A 1 100 ? 14.239 -8.750 -7.022 1.00 90.19 100 LEU A O 1
ATOM 767 N N . LYS A 1 101 ? 12.679 -10.314 -7.448 1.00 90.69 101 LYS A N 1
ATOM 768 C CA . LYS A 1 101 ? 13.620 -11.319 -7.970 1.00 90.69 101 LYS A CA 1
ATOM 769 C C . LYS A 1 101 ? 14.260 -10.858 -9.283 1.00 90.69 101 LYS A C 1
ATOM 771 O O . LYS A 1 101 ? 15.452 -11.086 -9.465 1.00 90.69 101 LYS A O 1
ATOM 776 N N . ASP A 1 102 ? 13.501 -10.155 -10.124 1.00 90.44 102 ASP A N 1
ATOM 777 C CA . ASP A 1 102 ? 13.952 -9.534 -11.379 1.00 90.44 102 ASP A CA 1
ATOM 778 C C . ASP A 1 102 ? 14.171 -8.005 -11.253 1.00 90.44 102 ASP A C 1
ATOM 780 O O . ASP A 1 102 ? 13.942 -7.233 -12.185 1.00 90.44 102 ASP A O 1
ATOM 784 N N . GLY A 1 103 ? 14.580 -7.542 -10.068 1.00 88.38 103 GLY A N 1
ATOM 785 C CA . GLY A 1 103 ? 14.826 -6.126 -9.784 1.00 88.38 103 GLY A CA 1
ATOM 786 C C . GLY A 1 103 ? 16.240 -5.651 -10.149 1.00 88.38 103 GLY A C 1
ATOM 787 O O . GLY A 1 103 ? 17.180 -6.438 -10.283 1.00 88.38 103 GLY A O 1
ATOM 788 N N . PHE A 1 104 ? 16.426 -4.337 -10.242 1.00 83.81 104 PHE A N 1
ATOM 789 C CA . PHE A 1 104 ? 17.739 -3.697 -10.330 1.00 83.81 104 PHE A CA 1
ATOM 790 C C . PHE A 1 104 ? 18.513 -3.862 -9.005 1.00 83.81 104 PHE A C 1
ATOM 792 O O . PHE A 1 104 ? 17.959 -3.539 -7.956 1.00 83.81 104 PHE A O 1
ATOM 799 N N . PRO A 1 105 ? 19.794 -4.287 -8.994 1.00 88.38 105 PRO A N 1
ATOM 800 C CA . PRO A 1 105 ? 20.725 -4.282 -10.123 1.00 88.38 105 PRO A CA 1
ATOM 801 C C . PRO A 1 105 ? 20.834 -5.603 -10.898 1.00 88.38 105 PRO A C 1
ATOM 803 O O . PRO A 1 105 ? 21.555 -5.634 -11.894 1.00 88.38 105 PRO A O 1
ATOM 806 N N . ALA A 1 106 ? 20.166 -6.683 -10.473 1.00 88.44 106 ALA A N 1
ATOM 807 C CA . ALA A 1 106 ? 20.228 -7.972 -11.172 1.00 88.44 106 ALA A CA 1
ATOM 808 C C . ALA A 1 106 ? 19.655 -7.888 -12.598 1.00 88.44 106 ALA A C 1
ATOM 810 O O . ALA A 1 106 ? 20.239 -8.456 -13.522 1.00 88.44 106 ALA A O 1
ATOM 811 N N . ASN A 1 107 ? 18.579 -7.118 -12.784 1.00 86.62 107 ASN A N 1
ATOM 812 C CA . ASN A 1 107 ? 18.065 -6.711 -14.088 1.00 86.62 107 ASN A CA 1
ATOM 813 C C . ASN A 1 107 ? 18.310 -5.199 -14.316 1.00 86.62 107 ASN A C 1
ATOM 815 O O . ASN A 1 107 ? 17.586 -4.368 -13.764 1.00 86.62 107 ASN A O 1
ATOM 819 N N . PRO A 1 108 ? 19.293 -4.805 -15.154 1.00 86.06 108 PRO A N 1
ATOM 820 C CA . PRO A 1 108 ? 19.577 -3.401 -15.476 1.00 86.06 108 PRO A CA 1
ATOM 821 C C . PRO A 1 108 ? 18.504 -2.673 -16.303 1.00 86.06 108 PRO A C 1
ATOM 823 O O . PRO A 1 108 ? 18.719 -1.523 -16.680 1.00 86.06 108 PRO A O 1
ATOM 826 N N . GLN A 1 109 ? 17.405 -3.335 -16.671 1.00 86.94 109 GLN A N 1
ATOM 827 C CA . GLN A 1 109 ? 16.252 -2.751 -17.372 1.00 86.94 109 GLN A CA 1
ATOM 828 C C . GLN A 1 109 ? 14.999 -2.686 -16.484 1.00 86.94 109 GLN A C 1
ATOM 830 O O . GLN A 1 109 ? 13.939 -2.303 -16.965 1.00 86.94 109 GLN A O 1
ATOM 835 N N . SER A 1 110 ? 15.107 -3.082 -15.213 1.00 84.69 110 SER A N 1
ATOM 836 C CA . SER A 1 110 ? 14.001 -3.057 -14.261 1.00 84.69 110 SER A CA 1
ATOM 837 C C . SER A 1 110 ? 13.955 -1.719 -13.525 1.00 84.69 110 SER A C 1
ATOM 839 O O . SER A 1 110 ? 14.928 -1.329 -12.881 1.00 84.69 110 SER A O 1
ATOM 841 N N . ASP A 1 111 ? 12.805 -1.047 -13.575 1.00 83.12 111 ASP A N 1
ATOM 842 C CA . ASP A 1 111 ? 12.512 0.143 -12.760 1.00 83.12 111 ASP A CA 1
ATOM 843 C C . ASP A 1 111 ? 12.174 -0.216 -11.296 1.00 83.12 111 ASP A C 1
ATOM 845 O O . ASP A 1 111 ? 11.966 0.663 -10.455 1.00 83.12 111 ASP A O 1
ATOM 849 N N . ILE A 1 112 ? 12.128 -1.515 -10.973 1.00 86.62 112 ILE A N 1
ATOM 850 C CA . ILE A 1 112 ? 11.907 -2.033 -9.623 1.00 86.62 112 ILE A CA 1
ATOM 851 C C . ILE A 1 112 ? 13.256 -2.265 -8.959 1.00 86.62 112 ILE A C 1
ATOM 853 O O . ILE A 1 112 ? 14.084 -3.038 -9.439 1.00 86.62 112 ILE A O 1
ATOM 857 N N . LEU A 1 113 ? 13.478 -1.618 -7.820 1.00 82.94 113 LEU A N 1
ATOM 858 C CA . LEU A 1 113 ? 14.686 -1.819 -7.034 1.00 82.94 113 LEU A CA 1
ATOM 859 C C . LEU A 1 113 ? 14.618 -3.168 -6.292 1.00 82.94 113 LEU A C 1
ATOM 861 O O . LEU A 1 113 ? 13.645 -3.510 -5.621 1.00 82.94 113 LEU A O 1
ATOM 865 N N . GLN A 1 114 ? 15.681 -3.955 -6.413 1.00 80.31 114 GLN A N 1
ATOM 866 C CA . GLN A 1 114 ? 15.892 -5.170 -5.638 1.00 80.31 114 GLN A CA 1
ATOM 867 C C . GLN A 1 114 ? 16.257 -4.794 -4.194 1.00 80.31 114 GLN A C 1
ATOM 869 O O . GLN A 1 114 ? 16.913 -3.781 -3.948 1.00 80.31 114 GLN A O 1
ATOM 874 N N . ASN A 1 115 ? 15.849 -5.619 -3.226 1.00 74.00 115 ASN A N 1
ATOM 875 C CA . ASN A 1 115 ? 16.095 -5.416 -1.789 1.00 74.00 115 ASN A CA 1
ATOM 876 C C . ASN A 1 115 ? 15.498 -4.120 -1.189 1.00 74.00 115 ASN A C 1
ATOM 878 O O . ASN A 1 115 ? 15.945 -3.680 -0.135 1.00 74.00 115 ASN A O 1
ATOM 882 N N . THR A 1 116 ? 14.499 -3.491 -1.823 1.00 68.81 116 THR A N 1
ATOM 883 C CA . THR A 1 116 ? 13.763 -2.356 -1.209 1.00 68.81 116 THR A CA 1
ATOM 884 C C . THR A 1 116 ? 12.718 -2.814 -0.197 1.00 68.81 116 THR A C 1
ATOM 886 O O . THR A 1 116 ? 12.258 -2.027 0.626 1.00 68.81 116 THR A O 1
ATOM 889 N N . LEU A 1 117 ? 12.334 -4.091 -0.259 1.00 66.75 117 LEU A N 1
ATOM 890 C CA . LEU A 1 117 ? 11.557 -4.736 0.787 1.00 66.75 117 LEU A CA 1
ATOM 891 C C . LEU A 1 117 ? 12.475 -5.502 1.728 1.00 66.75 117 LEU A C 1
ATOM 893 O O . LEU A 1 117 ? 13.506 -6.043 1.328 1.00 66.75 117 LEU A O 1
ATOM 897 N N . LEU A 1 118 ? 12.047 -5.546 2.979 1.00 61.38 118 LEU A N 1
ATOM 898 C CA . LEU A 1 118 ? 12.780 -6.101 4.102 1.00 61.38 118 LEU A CA 1
ATOM 899 C C . LEU A 1 118 ? 12.305 -7.529 4.400 1.00 61.38 118 LEU A C 1
ATOM 901 O O . LEU A 1 118 ? 11.221 -7.930 3.967 1.00 61.38 118 LEU A O 1
ATOM 905 N N . ASP A 1 119 ? 13.057 -8.258 5.227 1.00 59.44 119 ASP A N 1
ATOM 906 C CA . ASP A 1 119 ? 12.724 -9.626 5.657 1.00 59.44 119 ASP A CA 1
ATOM 907 C C . ASP A 1 119 ? 11.307 -9.750 6.262 1.00 59.44 119 ASP A C 1
ATOM 909 O O . ASP A 1 119 ? 10.676 -10.803 6.169 1.00 59.44 119 ASP A O 1
ATOM 913 N N . CYS A 1 120 ? 10.766 -8.672 6.844 1.00 74.75 120 CYS A N 1
ATOM 914 C CA . CYS A 1 120 ? 9.388 -8.602 7.346 1.00 74.75 120 CYS A CA 1
ATOM 915 C C . CYS A 1 120 ? 8.379 -8.142 6.286 1.00 74.75 120 CYS A C 1
ATOM 917 O O . CYS A 1 120 ? 7.685 -7.134 6.459 1.00 74.75 120 CYS A O 1
ATOM 919 N N . THR A 1 121 ? 8.269 -8.923 5.211 1.00 84.50 121 THR A N 1
ATOM 920 C CA . THR A 1 121 ? 7.278 -8.715 4.148 1.00 84.50 121 THR A CA 1
ATOM 921 C C . THR A 1 121 ? 6.271 -9.861 4.082 1.00 84.50 121 THR A C 1
ATOM 923 O O . THR A 1 121 ? 6.626 -11.026 3.916 1.00 84.50 121 THR A O 1
ATOM 926 N N . CYS A 1 122 ? 4.989 -9.514 4.167 1.00 89.81 122 CYS A N 1
ATOM 927 C CA . CYS A 1 122 ? 3.860 -10.370 3.841 1.00 89.81 122 CYS A CA 1
ATOM 928 C C . CYS A 1 122 ? 3.522 -10.194 2.353 1.00 89.81 122 CYS A C 1
ATOM 930 O O . CYS A 1 122 ? 3.012 -9.152 1.936 1.00 89.81 122 CYS A O 1
ATOM 932 N N . PHE A 1 123 ? 3.832 -11.217 1.557 1.00 91.94 123 PHE A N 1
ATOM 933 C CA . PHE A 1 123 ? 3.393 -11.323 0.169 1.00 91.94 123 PHE A CA 1
ATOM 934 C C . PHE A 1 123 ? 2.004 -11.961 0.145 1.00 91.94 123 PHE A C 1
ATOM 936 O O . PHE A 1 123 ? 1.851 -13.093 0.600 1.00 91.94 123 PHE A O 1
ATOM 943 N N . LEU A 1 124 ? 1.012 -11.235 -0.369 1.00 94.06 124 LEU A N 1
ATOM 944 C CA . LEU A 1 124 ? -0.347 -11.751 -0.534 1.00 94.06 124 LEU A CA 1
ATOM 945 C C . LEU A 1 124 ? -0.399 -12.773 -1.679 1.00 94.06 124 LEU A C 1
ATOM 947 O O . LEU A 1 124 ? 0.236 -12.584 -2.720 1.00 94.06 124 LEU A O 1
ATOM 951 N N . ALA A 1 125 ? -1.163 -13.842 -1.486 1.00 93.25 125 ALA A N 1
ATOM 952 C CA . ALA A 1 125 ? -1.388 -14.900 -2.464 1.00 93.25 125 ALA A CA 1
ATOM 953 C C . ALA A 1 125 ? -2.634 -14.621 -3.330 1.00 93.25 125 ALA A C 1
ATOM 955 O O . ALA A 1 125 ? -3.394 -13.687 -3.071 1.00 93.25 125 ALA A O 1
ATOM 956 N N . ASP A 1 126 ? -2.864 -15.425 -4.373 1.00 93.19 126 ASP A N 1
ATOM 957 C CA . ASP A 1 126 ? -4.067 -15.307 -5.215 1.00 93.19 126 ASP A CA 1
ATOM 958 C C . ASP A 1 126 ? -5.335 -15.655 -4.415 1.00 93.19 126 ASP A C 1
ATOM 960 O O . ASP A 1 126 ? -6.369 -14.986 -4.506 1.00 93.19 126 ASP A O 1
ATOM 964 N N . GLU A 1 127 ? -5.203 -16.649 -3.541 1.00 95.06 127 GLU A N 1
ATOM 965 C CA . GLU A 1 127 ? -6.243 -17.206 -2.687 1.00 95.06 127 GLU A CA 1
ATOM 966 C C . GLU A 1 127 ? -6.678 -16.260 -1.553 1.00 95.06 127 GLU A C 1
ATOM 968 O O . GLU A 1 127 ? -7.755 -16.447 -0.980 1.00 95.06 127 GLU A O 1
ATOM 973 N N . ASP A 1 128 ? -5.891 -15.224 -1.243 1.00 96.06 128 ASP A N 1
ATOM 974 C CA . ASP A 1 128 ? -6.271 -14.189 -0.274 1.00 96.06 128 ASP A CA 1
ATOM 975 C C . ASP A 1 128 ? -7.378 -13.275 -0.835 1.00 96.06 128 ASP A C 1
ATOM 977 O O . ASP A 1 128 ? -8.274 -12.850 -0.104 1.00 96.06 128 ASP A O 1
ATOM 981 N N . PHE A 1 129 ? -7.380 -13.023 -2.150 1.00 96.44 129 PHE A N 1
ATOM 982 C CA . PHE A 1 129 ? -8.367 -12.178 -2.837 1.00 96.44 129 PHE A CA 1
ATOM 983 C C . PHE A 1 129 ? -9.622 -12.974 -3.235 1.00 96.44 129 PHE A C 1
ATOM 985 O O . PHE A 1 129 ? -10.001 -13.042 -4.410 1.00 96.44 129 PHE A O 1
ATOM 992 N N . ASN A 1 130 ? -10.241 -13.612 -2.240 1.00 96.44 130 ASN A N 1
ATOM 993 C CA . ASN A 1 130 ? -11.304 -14.614 -2.392 1.00 96.44 130 ASN A CA 1
ATOM 994 C C . ASN A 1 130 ? -12.746 -14.077 -2.317 1.00 96.44 130 ASN A C 1
ATOM 996 O O . ASN A 1 130 ? -13.688 -14.862 -2.447 1.00 96.44 130 ASN A O 1
ATOM 1000 N N . MET A 1 131 ? -12.948 -12.768 -2.135 1.00 97.31 131 MET A N 1
ATOM 1001 C CA . MET A 1 131 ? -14.285 -12.171 -2.040 1.00 97.31 131 MET A CA 1
ATOM 1002 C C . MET A 1 131 ? -14.485 -10.966 -2.965 1.00 97.31 131 MET A C 1
ATOM 1004 O O . MET A 1 131 ? -13.535 -10.319 -3.391 1.00 97.31 131 MET A O 1
ATOM 1008 N N . SER A 1 132 ? -15.747 -10.629 -3.235 1.00 97.06 132 SER A N 1
ATOM 1009 C CA . SER A 1 132 ? -16.143 -9.423 -3.970 1.00 97.06 132 SER A CA 1
ATOM 1010 C C . SER A 1 132 ? -16.718 -8.356 -3.036 1.00 97.06 132 SER A C 1
ATOM 1012 O O . SER A 1 132 ? -17.519 -8.686 -2.158 1.00 97.06 132 SER A O 1
ATOM 1014 N N . ILE A 1 133 ? -16.417 -7.078 -3.279 1.00 94.06 133 ILE A N 1
ATOM 1015 C CA . ILE A 1 133 ? -17.032 -5.944 -2.574 1.00 94.06 133 ILE A CA 1
ATOM 1016 C C . ILE A 1 133 ? -17.432 -4.828 -3.546 1.00 94.06 133 ILE A C 1
ATOM 1018 O O . ILE A 1 133 ? -16.607 -4.248 -4.248 1.00 94.06 133 ILE A O 1
ATOM 1022 N N . GLY A 1 134 ? -18.729 -4.505 -3.583 1.00 90.94 134 GLY A N 1
ATOM 1023 C CA . GLY A 1 134 ? -19.272 -3.504 -4.503 1.00 90.94 134 GLY A CA 1
ATOM 1024 C C . GLY A 1 134 ? -18.974 -3.864 -5.969 1.00 90.94 134 GLY A C 1
ATOM 1025 O O . GLY A 1 134 ? -19.360 -4.951 -6.396 1.00 90.94 134 GLY A O 1
ATOM 1026 N N . PRO A 1 135 ? -18.310 -2.989 -6.750 1.00 90.25 135 PRO A N 1
ATOM 1027 C CA . PRO A 1 135 ? -17.919 -3.283 -8.129 1.00 90.25 135 PRO A CA 1
ATOM 1028 C C . PRO A 1 135 ? -16.649 -4.144 -8.241 1.00 90.25 135 PRO A C 1
ATOM 1030 O O . PRO A 1 135 ? -16.289 -4.535 -9.349 1.00 90.25 135 PRO A O 1
ATOM 1033 N N . PHE A 1 136 ? -15.942 -4.408 -7.137 1.00 94.31 136 PHE A N 1
ATOM 1034 C CA . PHE A 1 136 ? -14.646 -5.081 -7.153 1.00 94.31 136 PHE A CA 1
ATOM 1035 C C . PHE A 1 136 ? -14.829 -6.600 -7.012 1.00 94.31 136 PHE A C 1
ATOM 1037 O O . PHE A 1 136 ? -15.317 -7.051 -5.972 1.00 94.31 136 PHE A O 1
ATOM 1044 N N . PRO A 1 137 ? -14.457 -7.410 -8.024 1.00 94.75 137 PRO A N 1
ATOM 1045 C CA . PRO A 1 137 ? -14.676 -8.858 -8.000 1.00 94.75 137 PRO A CA 1
ATOM 1046 C C . PRO A 1 137 ? -13.660 -9.610 -7.131 1.00 94.75 137 PRO A C 1
ATOM 1048 O O . PRO A 1 137 ? -13.916 -10.757 -6.779 1.00 94.75 137 PRO A O 1
ATOM 1051 N N . ARG A 1 138 ? -12.523 -8.977 -6.813 1.00 95.88 138 ARG A N 1
ATOM 1052 C CA . ARG A 1 138 ? -11.402 -9.552 -6.066 1.00 95.88 138 ARG A CA 1
ATOM 1053 C C . ARG A 1 138 ? -10.938 -8.597 -4.971 1.00 95.88 138 ARG A C 1
ATOM 1055 O O . ARG A 1 138 ? -10.432 -7.511 -5.249 1.00 95.88 138 ARG A O 1
ATOM 1062 N N . ALA A 1 139 ? -11.125 -9.009 -3.729 1.00 97.06 139 ALA A N 1
ATOM 1063 C CA . ALA A 1 139 ? -10.735 -8.278 -2.538 1.00 97.06 139 ALA A CA 1
ATOM 1064 C C . ALA A 1 139 ? -10.417 -9.240 -1.385 1.00 97.06 139 ALA A C 1
ATOM 1066 O O . ALA A 1 139 ? -10.872 -10.385 -1.371 1.00 97.06 139 ALA A O 1
ATOM 1067 N N . LEU A 1 140 ? -9.667 -8.728 -0.413 1.00 97.00 140 LEU A N 1
ATOM 1068 C CA . LEU A 1 140 ? -9.323 -9.340 0.866 1.00 97.00 140 LEU A CA 1
ATOM 1069 C C . LEU A 1 140 ? -9.823 -8.420 1.988 1.00 97.00 140 LEU A C 1
ATOM 1071 O O . LEU A 1 140 ? -9.393 -7.270 2.052 1.00 97.00 140 LEU A O 1
ATOM 1075 N N . ASP A 1 141 ? -10.682 -8.911 2.884 1.00 95.25 141 ASP A N 1
ATOM 1076 C CA . ASP A 1 141 ? -10.970 -8.252 4.171 1.00 95.25 141 ASP A CA 1
ATOM 1077 C C . ASP A 1 141 ? -9.766 -8.445 5.102 1.00 95.25 141 ASP A C 1
ATOM 1079 O O . ASP A 1 141 ? -9.567 -9.517 5.675 1.00 95.25 141 ASP A O 1
ATOM 1083 N N . TYR A 1 142 ? -8.917 -7.422 5.199 1.00 93.69 142 TYR A N 1
ATOM 1084 C CA . TYR A 1 142 ? -7.569 -7.551 5.755 1.00 93.69 142 TYR A CA 1
ATOM 1085 C C . TYR A 1 142 ? -7.557 -7.796 7.272 1.00 93.69 142 TYR A C 1
ATOM 1087 O O . TYR A 1 142 ? -6.683 -8.497 7.786 1.00 93.69 142 TYR A O 1
ATOM 1095 N N . PHE A 1 143 ? -8.543 -7.254 7.994 1.00 90.12 143 PHE A N 1
ATOM 1096 C CA . PHE A 1 143 ? -8.709 -7.468 9.437 1.00 90.12 143 PHE A CA 1
ATOM 1097 C C . PHE A 1 143 ? -9.752 -8.553 9.776 1.00 90.12 143 PHE A C 1
ATOM 1099 O O . PHE A 1 143 ? -9.834 -8.992 10.931 1.00 90.12 143 PHE A O 1
ATOM 1106 N N . ALA A 1 144 ? -10.488 -9.042 8.769 1.00 91.88 144 ALA A N 1
ATOM 1107 C CA . ALA A 1 144 ? -11.620 -9.961 8.897 1.00 91.88 144 ALA A CA 1
ATOM 1108 C C . ALA A 1 144 ? -12.744 -9.412 9.803 1.00 91.88 144 ALA A C 1
ATOM 1110 O O . ALA A 1 144 ? -13.347 -10.148 10.591 1.00 91.88 144 ALA A O 1
ATOM 1111 N N . ASP A 1 145 ? -12.995 -8.104 9.711 1.00 90.31 145 ASP A N 1
ATOM 1112 C CA . ASP A 1 145 ? -14.060 -7.382 10.425 1.00 90.31 145 ASP A CA 1
ATOM 1113 C C . ASP A 1 145 ? -14.809 -6.351 9.554 1.00 90.31 145 ASP A C 1
ATOM 1115 O O . ASP A 1 145 ? -15.727 -5.672 10.024 1.00 90.31 145 ASP A O 1
ATOM 1119 N N . GLY A 1 146 ? -14.465 -6.256 8.268 1.00 91.56 146 GLY A N 1
ATOM 1120 C CA . GLY A 1 146 ? -15.104 -5.384 7.291 1.00 91.56 146 GLY A CA 1
ATOM 1121 C C . GLY A 1 146 ? -14.793 -3.891 7.428 1.00 91.56 146 GLY A C 1
ATOM 1122 O O . GLY A 1 146 ? -15.561 -3.058 6.915 1.00 91.56 146 GLY A O 1
ATOM 1123 N N . SER A 1 147 ? -13.702 -3.549 8.121 1.00 90.06 147 SER A N 1
ATOM 1124 C CA . SER A 1 147 ? -13.172 -2.185 8.249 1.00 90.06 147 SER A CA 1
ATOM 1125 C C . SER A 1 147 ? -12.260 -1.770 7.086 1.00 90.06 147 SER A C 1
ATOM 1127 O O . SER A 1 147 ? -12.370 -0.641 6.604 1.00 90.06 147 SER A O 1
ATOM 1129 N N . LEU A 1 148 ? -11.391 -2.665 6.606 1.00 93.06 148 LEU A N 1
ATOM 1130 C CA . LEU A 1 148 ? -10.397 -2.391 5.567 1.00 93.06 148 LEU A CA 1
ATOM 1131 C C . LEU A 1 148 ? -10.295 -3.563 4.596 1.00 93.06 148 LEU A C 1
ATOM 1133 O O . LEU A 1 148 ? -10.039 -4.699 4.992 1.00 93.06 148 LEU A O 1
ATOM 1137 N N . TYR A 1 149 ? -10.430 -3.253 3.310 1.00 95.31 149 TYR A N 1
ATOM 1138 C CA . TYR A 1 149 ? -10.276 -4.207 2.224 1.00 95.31 149 TYR A CA 1
ATOM 1139 C C . TYR A 1 149 ? -9.091 -3.823 1.346 1.00 95.31 149 TYR A C 1
ATOM 1141 O O . TYR A 1 149 ? -8.976 -2.670 0.922 1.00 95.31 149 TYR A O 1
ATOM 1149 N N . LEU A 1 150 ? -8.250 -4.802 1.029 1.00 96.50 150 LEU A N 1
ATOM 1150 C CA . LEU A 1 150 ? -7.300 -4.699 -0.074 1.00 96.50 150 LEU A CA 1
ATOM 1151 C C . LEU A 1 150 ? -7.996 -5.198 -1.336 1.00 96.50 150 LEU A C 1
ATOM 1153 O O . LEU A 1 150 ? -8.583 -6.277 -1.336 1.00 96.50 150 LEU A O 1
ATOM 1157 N N . VAL A 1 151 ? -7.964 -4.403 -2.397 1.00 96.12 151 VAL A N 1
ATOM 1158 C CA . VAL A 1 151 ? -8.596 -4.707 -3.683 1.00 96.12 151 VAL A CA 1
ATOM 1159 C C . VAL A 1 151 ? -7.496 -5.022 -4.687 1.00 96.12 151 VAL A C 1
ATOM 1161 O O . VAL A 1 151 ? -6.586 -4.211 -4.853 1.00 96.12 151 VAL A O 1
ATOM 1164 N N . ASP A 1 152 ? -7.587 -6.175 -5.351 1.00 94.44 152 ASP A N 1
ATOM 1165 C CA . ASP A 1 152 ? -6.691 -6.525 -6.459 1.00 94.44 152 ASP A CA 1
ATOM 1166 C C . ASP A 1 152 ? -6.977 -5.587 -7.638 1.00 94.44 152 ASP A C 1
ATOM 1168 O O . ASP A 1 152 ? -8.084 -5.570 -8.187 1.00 94.44 152 ASP A O 1
ATOM 1172 N N . THR A 1 153 ? -5.987 -4.765 -7.985 1.00 91.25 153 THR A N 1
ATOM 1173 C CA . THR A 1 153 ? -6.049 -3.803 -9.090 1.00 91.25 153 THR A CA 1
ATOM 1174 C C . THR A 1 153 ? -4.837 -3.925 -10.005 1.00 91.25 153 THR A C 1
ATOM 1176 O O . THR A 1 153 ? -4.324 -2.927 -10.518 1.00 91.25 153 THR A O 1
ATOM 1179 N N . ILE A 1 154 ? -4.399 -5.168 -10.243 1.00 86.25 154 ILE A N 1
ATOM 1180 C CA . ILE A 1 154 ? -3.362 -5.488 -11.223 1.00 86.25 154 ILE A CA 1
ATOM 1181 C C . ILE A 1 154 ? -3.622 -4.794 -12.573 1.00 86.25 154 ILE A C 1
ATOM 1183 O O . ILE A 1 154 ? -4.708 -4.860 -13.151 1.00 86.25 154 ILE A O 1
ATOM 1187 N N . GLY A 1 155 ? -2.600 -4.099 -13.073 1.00 84.81 155 GLY A N 1
ATOM 1188 C CA . GLY A 1 155 ? -2.700 -3.283 -14.282 1.00 84.81 155 GLY A CA 1
ATOM 1189 C C . GLY A 1 155 ? -1.497 -2.363 -14.445 1.00 84.81 155 GLY A C 1
ATOM 1190 O O . GLY A 1 155 ? -0.664 -2.605 -15.311 1.00 84.81 155 GLY A O 1
ATOM 1191 N N . HIS A 1 156 ? -1.380 -1.347 -13.582 1.00 83.75 156 HIS A N 1
ATOM 1192 C CA . HIS A 1 156 ? -0.240 -0.416 -13.576 1.00 83.75 156 HIS A CA 1
ATOM 1193 C C . HIS A 1 156 ? 1.094 -1.130 -13.305 1.00 83.75 156 HIS A C 1
ATOM 1195 O O . HIS A 1 156 ? 2.091 -0.869 -13.973 1.00 83.75 156 HIS A O 1
ATOM 1201 N N . LEU A 1 157 ? 1.089 -2.070 -12.356 1.00 87.06 157 LEU A N 1
ATOM 1202 C CA . LEU A 1 157 ? 2.199 -2.970 -12.062 1.00 87.06 157 LEU A CA 1
ATOM 1203 C C . LEU A 1 157 ? 1.641 -4.326 -11.585 1.00 87.06 157 LEU A C 1
ATOM 1205 O O . LEU A 1 157 ? 0.498 -4.404 -11.121 1.00 87.06 157 LEU A O 1
ATOM 1209 N N . ALA A 1 158 ? 2.424 -5.403 -11.689 1.00 90.31 158 ALA A N 1
ATOM 1210 C CA . ALA A 1 158 ? 2.072 -6.669 -11.044 1.00 90.31 158 ALA A CA 1
ATOM 1211 C C . ALA A 1 158 ? 2.063 -6.495 -9.513 1.00 90.31 158 ALA A C 1
ATOM 1213 O O . ALA A 1 158 ? 2.932 -5.827 -8.954 1.00 90.31 158 ALA A O 1
ATOM 1214 N N . GLY A 1 159 ? 1.062 -7.064 -8.840 1.00 90.00 159 GLY A N 1
ATOM 1215 C CA . GLY A 1 159 ? 0.855 -6.863 -7.403 1.00 90.00 159 GLY A CA 1
ATOM 1216 C C . GLY A 1 159 ? 0.330 -5.483 -7.010 1.00 90.00 159 GLY A C 1
ATOM 1217 O O . GLY A 1 159 ? 0.393 -5.151 -5.828 1.00 90.00 159 GLY A O 1
ATOM 1218 N N . HIS A 1 160 ? -0.192 -4.692 -7.957 1.00 93.38 160 HIS A N 1
ATOM 1219 C CA . HIS A 1 160 ? -0.853 -3.432 -7.627 1.00 93.38 160 HIS A CA 1
ATOM 1220 C C . HIS A 1 160 ? -2.150 -3.674 -6.835 1.00 93.38 160 HIS A C 1
ATOM 1222 O O . HIS A 1 160 ? -3.025 -4.421 -7.276 1.00 93.38 160 HIS A O 1
ATOM 1228 N N . VAL A 1 161 ? -2.278 -3.023 -5.678 1.00 94.75 161 VAL A N 1
ATOM 1229 C CA . VAL A 1 161 ? -3.452 -3.092 -4.799 1.00 94.75 161 VAL A CA 1
ATOM 1230 C C . VAL A 1 161 ? -3.964 -1.707 -4.421 1.00 94.75 161 VAL A C 1
ATOM 1232 O O . VAL A 1 161 ? -3.195 -0.782 -4.148 1.00 94.75 161 VAL A O 1
ATOM 1235 N N . ASN A 1 162 ? -5.288 -1.594 -4.332 1.00 94.38 162 ASN A N 1
ATOM 1236 C CA . ASN A 1 162 ? -5.976 -0.423 -3.793 1.00 94.38 162 ASN A CA 1
ATOM 1237 C C . ASN A 1 162 ? -6.508 -0.710 -2.389 1.00 94.38 162 ASN A C 1
ATOM 1239 O O . ASN A 1 162 ? -6.745 -1.862 -2.028 1.00 94.38 162 ASN A O 1
ATOM 1243 N N . VAL A 1 163 ? -6.748 0.343 -1.606 1.00 94.12 163 VAL A N 1
ATOM 1244 C CA . VAL A 1 163 ? -7.291 0.212 -0.244 1.00 94.12 163 VAL A CA 1
ATOM 1245 C C . VAL A 1 163 ? -8.691 0.817 -0.184 1.00 94.12 163 VAL A C 1
ATOM 1247 O O . VAL A 1 163 ? -8.882 1.995 -0.484 1.00 94.12 163 VAL A O 1
ATOM 1250 N N . LEU A 1 164 ? -9.679 0.022 0.222 1.00 93.62 164 LEU A N 1
ATOM 1251 C CA . LEU A 1 164 ? -11.053 0.454 0.470 1.00 93.62 164 LEU A CA 1
ATOM 1252 C C . LEU A 1 164 ? -11.323 0.411 1.979 1.00 93.62 164 LEU A C 1
ATOM 1254 O O . LEU A 1 164 ? -11.346 -0.658 2.583 1.00 93.62 164 LEU A O 1
ATOM 1258 N N . VAL A 1 165 ? -11.531 1.577 2.587 1.00 91.62 165 VAL A N 1
ATOM 1259 C CA . VAL A 1 165 ? -11.615 1.752 4.046 1.00 91.62 165 VAL A CA 1
ATOM 1260 C C . VAL A 1 165 ? -13.008 2.219 4.435 1.00 91.62 165 VAL A C 1
ATOM 1262 O O . VAL A 1 165 ? -13.489 3.222 3.906 1.00 91.62 165 VAL A 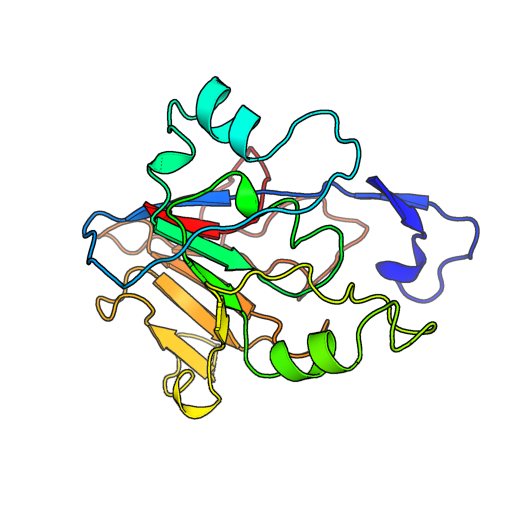O 1
ATOM 1265 N N . ARG A 1 166 ? -13.640 1.551 5.399 1.00 89.94 166 ARG A N 1
ATOM 1266 C CA . ARG A 1 166 ? -14.860 2.019 6.060 1.00 89.94 166 ARG A CA 1
ATOM 1267 C C . ARG A 1 166 ? -14.478 2.971 7.192 1.00 89.94 166 ARG A C 1
ATOM 1269 O O . ARG A 1 166 ? -13.894 2.556 8.186 1.00 89.94 166 ARG A O 1
ATOM 1276 N N . THR A 1 167 ? -14.837 4.245 7.071 1.00 85.38 167 THR A N 1
ATOM 1277 C CA . THR A 1 167 ? -14.438 5.295 8.027 1.00 85.38 167 THR A CA 1
ATOM 1278 C C . THR A 1 167 ? -15.498 5.646 9.064 1.00 85.38 167 THR A C 1
ATOM 1280 O O . THR A 1 167 ? -15.232 6.424 9.977 1.00 85.38 167 THR A O 1
ATOM 1283 N N . SER A 1 168 ? -16.704 5.083 8.964 1.00 81.06 168 SER A N 1
ATOM 1284 C CA . SER A 1 168 ? -17.741 5.266 9.980 1.00 81.06 168 SER A CA 1
ATOM 1285 C C . SER A 1 168 ? -18.645 4.042 10.120 1.00 81.06 168 SER A C 1
ATOM 1287 O O . SER A 1 168 ? -18.932 3.330 9.153 1.00 81.06 168 SER A O 1
ATOM 1289 N N . ALA A 1 169 ? -19.171 3.838 11.331 1.00 74.94 169 ALA A N 1
ATOM 1290 C CA . ALA A 1 169 ? -20.200 2.831 11.596 1.00 74.94 169 ALA A CA 1
ATOM 1291 C C . ALA A 1 169 ? -21.496 3.083 10.794 1.00 74.94 169 ALA A C 1
ATOM 1293 O O . ALA A 1 169 ? -22.255 2.152 10.539 1.00 74.94 169 ALA A O 1
ATOM 1294 N N . THR A 1 170 ? -21.733 4.326 10.359 1.00 79.62 170 THR A N 1
ATOM 1295 C CA . THR A 1 170 ? -22.874 4.721 9.521 1.00 79.62 170 THR A CA 1
ATOM 1296 C C . THR A 1 170 ? -22.650 4.496 8.020 1.00 79.62 170 THR A C 1
ATOM 1298 O O . THR A 1 170 ? -23.563 4.751 7.239 1.00 79.62 170 THR A O 1
ATOM 1301 N N . GLY A 1 171 ? -21.488 3.971 7.604 1.00 76.38 171 GLY A N 1
ATOM 1302 C CA . GLY A 1 171 ? -21.242 3.520 6.229 1.00 76.38 171 GLY A CA 1
ATOM 1303 C C . GLY A 1 171 ? -20.524 4.517 5.315 1.00 76.38 171 GLY A C 1
ATOM 1304 O O . GLY A 1 171 ? -20.710 4.456 4.103 1.00 76.38 171 GLY A O 1
ATOM 1305 N N . SER A 1 172 ? -19.708 5.416 5.866 1.00 87.12 172 SER A N 1
ATOM 1306 C CA . SER A 1 172 ? -18.766 6.243 5.094 1.00 87.12 172 SER A CA 1
ATOM 1307 C C . SER A 1 172 ? -17.580 5.404 4.609 1.00 87.12 172 SER A C 1
ATOM 1309 O O . SER A 1 172 ? -17.110 4.530 5.341 1.00 87.12 172 SER A O 1
ATOM 1311 N N . TRP A 1 173 ? -17.070 5.699 3.409 1.00 87.75 173 TRP A N 1
ATOM 1312 C CA . TRP A 1 173 ? -15.940 4.984 2.808 1.00 87.75 173 TRP A CA 1
ATOM 1313 C C . TRP A 1 173 ? -14.934 5.925 2.140 1.00 87.75 173 TRP A C 1
ATOM 1315 O O . TRP A 1 173 ? -15.326 6.898 1.493 1.00 87.75 173 TRP A O 1
ATOM 1325 N N . ILE A 1 174 ? -13.653 5.572 2.231 1.00 90.12 174 ILE A N 1
ATOM 1326 C CA . ILE A 1 174 ? -12.558 6.123 1.424 1.00 90.12 174 ILE A CA 1
ATOM 1327 C C . ILE A 1 174 ? -12.073 5.021 0.478 1.00 90.12 174 ILE A C 1
ATOM 1329 O O . ILE A 1 174 ? -11.897 3.881 0.906 1.00 90.12 174 ILE A O 1
ATOM 1333 N N . TYR A 1 175 ? -11.823 5.362 -0.787 1.00 89.94 175 TYR A N 1
ATOM 1334 C CA . TYR A 1 175 ? -11.177 4.467 -1.745 1.00 89.94 175 TYR A CA 1
ATOM 1335 C C . TYR A 1 175 ? -9.860 5.075 -2.225 1.00 89.94 175 TYR A C 1
ATOM 1337 O O . TYR A 1 175 ? -9.835 6.088 -2.922 1.00 89.94 175 TYR A O 1
ATOM 1345 N N . LEU A 1 176 ? -8.756 4.453 -1.830 1.00 89.62 176 LEU A N 1
ATOM 1346 C CA . LEU A 1 176 ? -7.406 4.845 -2.200 1.00 89.62 176 LEU A CA 1
ATOM 1347 C C . LEU A 1 176 ? -7.035 4.109 -3.490 1.00 89.62 176 LEU A C 1
ATOM 1349 O O . LEU A 1 176 ? -6.513 2.998 -3.454 1.00 89.62 176 LEU A O 1
ATOM 1353 N N . ALA A 1 177 ? -7.367 4.730 -4.627 1.00 86.81 177 ALA A N 1
ATOM 1354 C CA . ALA A 1 177 ? -7.179 4.158 -5.965 1.00 86.81 177 ALA A CA 1
ATOM 1355 C C . ALA A 1 177 ? -5.720 4.177 -6.472 1.00 86.81 177 ALA A C 1
ATOM 1357 O O . ALA A 1 177 ? -5.391 3.503 -7.450 1.00 86.81 177 ALA A O 1
ATOM 1358 N N . VAL A 1 178 ? -4.875 4.978 -5.814 1.00 84.31 178 VAL A N 1
ATOM 1359 C CA . VAL A 1 178 ? -3.447 5.168 -6.106 1.00 84.31 178 VAL A CA 1
ATOM 1360 C C . VAL A 1 178 ? -3.199 5.317 -7.617 1.00 84.31 178 VAL A C 1
ATOM 1362 O O . VAL A 1 178 ? -3.825 6.181 -8.227 1.00 84.31 178 VAL A O 1
ATOM 1365 N N . ASP A 1 179 ? -2.369 4.476 -8.238 1.00 82.25 179 ASP A N 1
ATOM 1366 C CA . ASP A 1 179 ? -1.953 4.643 -9.638 1.00 82.25 179 ASP A CA 1
ATOM 1367 C C . ASP A 1 179 ? -2.779 3.783 -10.608 1.00 82.25 179 ASP A C 1
ATOM 1369 O O . ASP A 1 179 ? -2.463 3.673 -11.791 1.00 82.25 179 ASP A O 1
ATOM 1373 N N . THR A 1 180 ? -3.913 3.241 -10.142 1.00 79.50 180 THR A N 1
ATOM 1374 C CA . THR A 1 180 ? -4.908 2.586 -11.015 1.00 79.50 180 THR A CA 1
ATOM 1375 C C . THR A 1 180 ? -5.487 3.567 -12.044 1.00 79.50 180 THR A C 1
ATOM 1377 O O . THR A 1 180 ? -5.929 3.158 -13.115 1.00 79.50 180 THR A O 1
ATOM 1380 N N . ALA A 1 181 ? -5.504 4.865 -11.722 1.00 66.69 181 ALA A N 1
ATOM 1381 C CA . ALA A 1 181 ? -5.945 5.924 -12.619 1.00 66.69 181 ALA A CA 1
ATOM 1382 C C . ALA A 1 181 ? -5.132 7.207 -12.382 1.00 66.69 181 ALA A C 1
ATOM 1384 O O . ALA A 1 181 ? -5.463 8.015 -11.515 1.00 66.69 181 ALA A O 1
ATOM 1385 N N . ALA A 1 182 ? -4.088 7.410 -13.185 1.00 57.75 182 ALA A N 1
ATOM 1386 C CA . ALA A 1 182 ? -3.410 8.696 -13.277 1.00 57.75 182 ALA A CA 1
ATOM 1387 C C . ALA A 1 182 ? -4.208 9.659 -14.176 1.00 57.75 182 ALA A C 1
ATOM 1389 O O . ALA A 1 182 ? -4.445 9.368 -15.346 1.00 57.75 182 ALA A O 1
ATOM 1390 N N . ASP A 1 183 ? -4.597 10.822 -13.647 1.00 47.47 183 ASP A N 1
ATOM 1391 C CA . ASP A 1 183 ? -5.189 11.921 -14.420 1.00 47.47 183 ASP A CA 1
ATOM 1392 C C . ASP A 1 183 ? -4.256 13.139 -14.360 1.00 47.47 183 ASP A C 1
ATOM 1394 O O . ASP A 1 183 ? -4.122 13.797 -13.326 1.00 47.47 183 ASP A O 1
ATOM 1398 N N . ALA A 1 184 ? -3.610 13.464 -15.483 1.00 43.97 184 ALA A N 1
ATOM 1399 C CA . ALA A 1 184 ? -2.715 14.617 -15.587 1.00 43.97 184 ALA A CA 1
ATOM 1400 C C . ALA A 1 184 ? -3.422 15.972 -15.351 1.00 43.97 184 ALA A C 1
ATOM 1402 O O . ALA A 1 184 ? -2.758 16.973 -15.068 1.00 43.97 184 ALA A O 1
ATOM 1403 N N . HIS A 1 185 ? -4.756 16.017 -15.442 1.00 38.25 185 HIS A N 1
ATOM 1404 C CA . HIS A 1 185 ? -5.569 17.224 -15.309 1.00 38.25 185 HIS A CA 1
ATOM 1405 C C . HIS A 1 185 ? -6.282 17.360 -13.954 1.00 38.25 185 HIS A C 1
ATOM 1407 O O . HIS A 1 185 ? -6.801 18.443 -13.668 1.00 38.25 185 HIS A O 1
ATOM 1413 N N . ARG A 1 186 ? -6.305 16.327 -13.095 1.00 37.16 186 ARG A N 1
ATOM 1414 C CA . ARG A 1 186 ? -6.992 16.371 -11.787 1.00 37.16 186 ARG A CA 1
ATOM 1415 C C . ARG A 1 186 ? -6.079 15.964 -10.634 1.00 37.16 186 ARG A C 1
ATOM 1417 O O . ARG A 1 186 ? -5.748 14.803 -10.445 1.00 37.16 186 ARG A O 1
ATOM 1424 N N . ARG A 1 187 ? -5.733 16.949 -9.802 1.00 36.22 187 ARG A N 1
ATOM 1425 C CA . ARG A 1 187 ? -4.861 16.809 -8.620 1.00 36.22 187 ARG A CA 1
ATOM 1426 C C . ARG A 1 187 ? -5.629 16.443 -7.340 1.00 36.22 187 ARG A C 1
ATOM 1428 O O . ARG A 1 187 ? -5.267 16.904 -6.262 1.00 36.22 187 ARG A O 1
ATOM 1435 N N . GLU A 1 188 ? -6.715 15.681 -7.452 1.00 30.23 188 GLU A N 1
ATOM 1436 C CA . GLU A 1 188 ? -7.624 15.394 -6.334 1.00 30.23 188 GLU A CA 1
ATOM 1437 C C . GLU A 1 188 ? -7.819 13.885 -6.152 1.00 30.23 188 GLU A C 1
ATOM 1439 O O . GLU A 1 188 ? -8.139 13.168 -7.099 1.00 30.23 188 GLU A O 1
ATOM 1444 N N . ALA A 1 189 ? -7.649 13.402 -4.918 1.00 32.94 189 ALA A N 1
ATOM 1445 C CA . ALA A 1 189 ? -7.971 12.025 -4.562 1.00 32.94 189 ALA A CA 1
ATOM 1446 C C . ALA A 1 189 ? -9.498 11.843 -4.521 1.00 32.94 189 ALA A C 1
ATOM 1448 O O . ALA A 1 189 ? -10.199 12.556 -3.797 1.00 32.94 189 ALA A O 1
ATOM 1449 N N . TYR A 1 190 ? -10.026 10.881 -5.282 1.00 27.16 190 TYR A N 1
ATOM 1450 C CA . TYR A 1 190 ? -11.465 10.623 -5.336 1.00 27.16 190 TYR A CA 1
ATOM 1451 C C . TYR A 1 190 ? -11.966 9.929 -4.070 1.00 27.16 190 TYR A C 1
ATOM 1453 O O . TYR A 1 190 ? -11.920 8.709 -3.931 1.00 27.16 190 TYR A O 1
ATOM 1461 N N . CYS A 1 191 ? -12.536 10.718 -3.168 1.00 27.22 191 CYS A N 1
ATOM 1462 C CA . CYS A 1 191 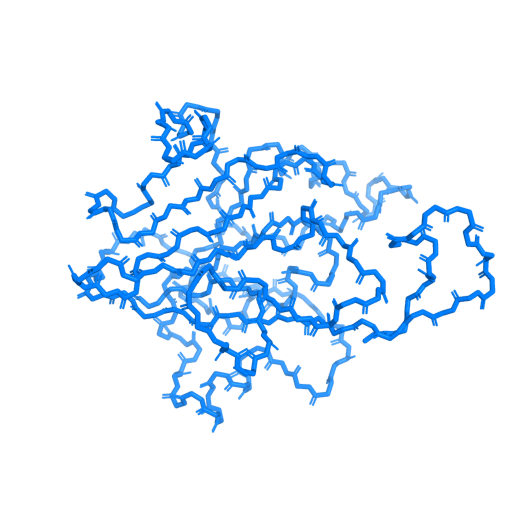? -13.337 10.204 -2.073 1.00 27.22 191 CYS A CA 1
ATOM 1463 C C . CYS A 1 191 ? -14.789 10.029 -2.543 1.00 27.22 191 CYS A C 1
ATOM 1465 O O . CYS A 1 191 ? -15.392 10.975 -3.053 1.00 27.22 191 CYS A O 1
ATOM 1467 N N . ILE A 1 192 ? -15.374 8.839 -2.367 1.00 29.44 192 ILE A N 1
ATOM 1468 C CA . ILE A 1 192 ? -16.727 8.551 -2.877 1.00 29.44 192 ILE A CA 1
ATOM 1469 C C . ILE A 1 192 ? -17.794 9.379 -2.135 1.00 29.44 192 ILE A C 1
ATOM 1471 O O . ILE A 1 192 ? -18.824 9.682 -2.729 1.00 29.44 192 ILE A O 1
ATOM 1475 N N . HIS A 1 193 ? -17.540 9.809 -0.890 1.00 24.64 193 HIS A N 1
ATOM 1476 C CA . HIS A 1 193 ? -18.292 10.864 -0.193 1.00 24.64 193 HIS A CA 1
ATOM 1477 C C . HIS A 1 193 ? -17.365 11.694 0.724 1.00 24.64 193 HIS A C 1
ATOM 1479 O O . HIS A 1 193 ? -17.051 11.271 1.833 1.00 24.64 193 HIS A O 1
ATOM 1485 N N . GLY A 1 194 ? -17.003 12.913 0.301 1.00 24.53 194 GLY A N 1
ATOM 1486 C CA . GLY A 1 194 ? -16.402 13.945 1.166 1.00 2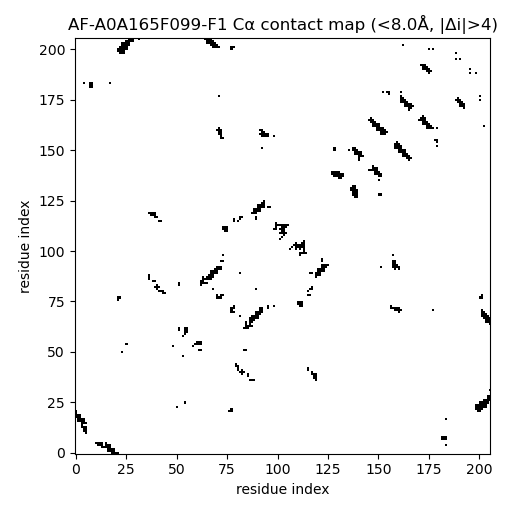4.53 194 GLY A CA 1
ATOM 1487 C C . GLY A 1 194 ? -14.971 14.353 0.795 1.00 24.53 194 GLY A C 1
ATOM 1488 O O . GLY A 1 194 ? -14.078 13.523 0.698 1.00 24.53 194 GLY A O 1
ATOM 1489 N N . ARG A 1 195 ? -14.746 15.658 0.610 1.00 23.70 195 ARG A N 1
ATOM 1490 C CA . ARG A 1 195 ? -13.450 16.240 0.229 1.00 23.70 195 ARG A CA 1
ATOM 1491 C C . ARG A 1 195 ? -12.424 16.066 1.356 1.00 23.70 195 ARG A C 1
ATOM 1493 O O . ARG A 1 195 ? -12.573 16.684 2.406 1.00 23.70 195 ARG A O 1
ATOM 1500 N N . LEU A 1 196 ? -11.391 15.260 1.119 1.00 27.83 196 LEU A N 1
ATOM 1501 C CA . LEU A 1 196 ? -10.192 15.205 1.955 1.00 27.83 196 LEU A CA 1
ATOM 1502 C C . LEU A 1 196 ? -9.144 16.154 1.375 1.00 27.83 196 LEU A C 1
ATOM 1504 O O . LEU A 1 196 ? -8.685 15.977 0.248 1.00 27.83 196 LEU A O 1
ATOM 1508 N N . GLU A 1 197 ? -8.787 17.171 2.151 1.00 22.64 197 GLU A N 1
ATOM 1509 C CA . GLU A 1 197 ? -7.512 17.865 1.979 1.00 22.64 197 GLU A CA 1
ATOM 1510 C C . GLU A 1 197 ? -6.406 17.029 2.655 1.00 22.64 197 GLU A C 1
ATOM 1512 O O . GLU A 1 197 ? -6.713 16.162 3.474 1.00 22.64 197 GLU A O 1
ATOM 1517 N N . TRP A 1 198 ? -5.141 17.299 2.310 1.00 26.09 198 TRP A N 1
ATOM 1518 C CA . TRP A 1 198 ? -3.935 16.555 2.732 1.00 26.09 198 TRP A CA 1
ATOM 1519 C C . TRP A 1 198 ? -3.747 15.204 2.018 1.00 26.09 198 TRP A C 1
ATOM 1521 O O . TRP A 1 198 ? -4.182 14.156 2.495 1.00 26.09 198 TRP A O 1
ATOM 1531 N N . PRO A 1 199 ? -3.085 15.212 0.846 1.00 27.48 199 PRO A N 1
ATOM 1532 C CA . PRO A 1 199 ? -2.764 13.999 0.122 1.00 27.48 199 PRO A CA 1
ATOM 1533 C C . PRO A 1 199 ? -1.425 13.471 0.620 1.00 27.48 199 PRO A C 1
ATOM 1535 O O . PRO A 1 199 ? -0.421 14.164 0.502 1.00 27.48 199 PRO A O 1
ATOM 1538 N N . TYR A 1 200 ? -1.399 12.228 1.083 1.00 31.64 200 TYR A N 1
ATOM 1539 C CA . TYR A 1 200 ? -0.189 11.443 1.312 1.00 31.64 200 TYR A CA 1
ATOM 1540 C C . TYR A 1 200 ? -0.658 9.946 1.352 1.00 31.64 200 TYR A C 1
ATOM 1542 O O . TYR A 1 200 ? -1.537 9.730 2.139 1.00 31.64 200 TYR A O 1
ATOM 1550 N N . ALA A 1 201 ? -0.164 8.941 0.573 1.00 30.62 201 ALA A N 1
ATOM 1551 C CA . ALA A 1 201 ? -0.595 7.541 0.323 1.00 30.62 201 ALA A CA 1
ATOM 1552 C C . ALA A 1 201 ? 0.456 6.360 0.360 1.00 30.62 201 ALA A C 1
ATOM 1554 O O . ALA A 1 201 ? 0.901 5.856 -0.669 1.00 30.62 201 ALA A O 1
ATOM 1555 N N . LEU A 1 202 ? 0.707 5.833 1.566 1.00 32.94 202 LEU A N 1
ATOM 1556 C CA . LEU A 1 202 ? 1.458 4.639 2.032 1.00 32.94 202 LEU A CA 1
ATOM 1557 C C . LEU A 1 202 ? 0.648 4.206 3.244 1.00 32.94 202 LEU A C 1
ATOM 1559 O O . LEU A 1 202 ? 0.622 4.963 4.206 1.00 32.94 202 LEU A O 1
ATOM 1563 N N . CYS A 1 203 ? -0.121 3.123 3.166 1.00 40.03 203 CYS A N 1
ATOM 1564 C CA . CYS A 1 203 ? -1.186 2.903 4.142 1.00 40.03 203 CYS A CA 1
ATOM 1565 C C . CYS A 1 203 ? -0.614 2.274 5.418 1.00 40.03 203 CYS A C 1
ATOM 1567 O O . CYS A 1 203 ? -0.448 1.055 5.507 1.00 40.03 203 CYS A O 1
ATOM 1569 N N . ALA A 1 204 ? -0.288 3.128 6.388 1.00 37.66 204 ALA A N 1
ATOM 1570 C CA . ALA A 1 204 ? 0.184 2.716 7.698 1.00 37.66 204 ALA A CA 1
ATOM 1571 C C . ALA A 1 204 ? -1.015 2.481 8.618 1.00 37.66 204 ALA A C 1
ATOM 1573 O O . ALA A 1 204 ? -1.800 3.405 8.830 1.00 37.66 204 ALA A O 1
ATOM 1574 N N . CYS A 1 205 ? -1.166 1.262 9.137 1.00 36.00 205 CYS A N 1
ATOM 1575 C CA . CYS A 1 205 ? -2.187 0.954 10.137 1.00 36.00 205 CYS A CA 1
ATOM 1576 C C . CYS A 1 205 ? -1.546 0.857 11.525 1.00 36.00 205 CYS A C 1
ATOM 1578 O O . CYS A 1 205 ? -0.607 0.077 11.715 1.00 36.00 205 CYS A O 1
ATOM 1580 N N . GLU A 1 206 ? -2.076 1.630 12.475 1.00 35.88 206 GLU A N 1
ATOM 1581 C CA . GLU A 1 206 ? -1.997 1.315 13.912 1.00 35.88 206 GLU A CA 1
ATOM 1582 C C . GLU A 1 206 ? -2.983 0.177 14.197 1.00 35.88 206 GLU A C 1
ATOM 1584 O O . GLU A 1 206 ? -4.205 0.433 14.071 1.00 35.88 206 GLU A O 1
#

Organism: NCBI:txid1314785

Foldseek 3Di:
DWDQCCLQDPPDDRPDTADADQFADEDEDPDDDDDDADADFDDDDDDPAAPQRCCCVVVVHHLQVFAEWEFQAQAPSGLHTNRSNGNYAYEFAACNVVLLVCAPPVPVPRSGHHPSDDPRYDYDDQVQQPCDDDVARTWHPPVVPPAKIWGDLPDSHHRRTWIWGQPDPVGAIATRCDVSHRDSPDNARDRVDDGDDDGHHTYTYD

Sequence (206 aa):
MHLPLYLFAADCTLSEINVCPSLAFSLRHSVTREYPRRDCQVATISVSQTADFSLEAEGGIPSETMSRIILSHLHFDRIGVTSVFPNATSVVGMGSEHLLKDGFPANPQSDILQNTLLDCTCFLADEDFNMSIGPFPRALDYFADGSLY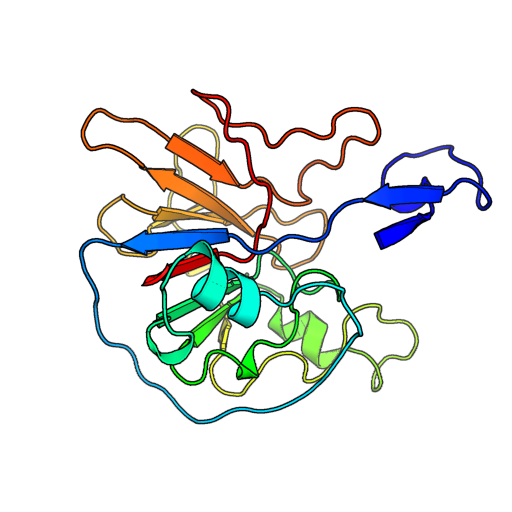LVDTIGHLAGHVNVLVRTSATGSWIYLAVDTAADAHRREAYCIHGRLEWPYALCACE

Mean predicted aligned error: 9.33 Å

Nearest PDB structures (foldseek):
  9b2j-assembly2_B  TM=6.926E-01  e=1.499E-04  Saccharococcus caldoxylosilyticus
  6cgz-assembly1_B  TM=7.119E-01  e=2.189E-04  Alicyclobacillus acidoterrestris ATCC 49025
  9b2i-assembly2_B  TM=7.412E-01  e=5.298E-04  Saccharococcus caldoxylosilyticus
  9ayt-assembly1_P  TM=6.978E-01  e=2.055E-04  Saccharococcus caldoxylosilyticus
  9b2n-assembly2_B  TM=6.996E-01  e=8.243E-04  Saccharococcus caldoxylosilyticus

pLDDT: mean 74.93, std 20.92, range [22.64, 97.31]

Solvent-accessible surface area (backbone atoms only — not comparable to full-atom values): 12128 Å² total; per-residue (Å²): 84,82,41,56,35,52,82,48,38,84,97,51,52,92,84,40,72,38,82,48,86,70,37,54,24,82,46,81,52,96,74,80,77,92,77,94,87,64,82,66,74,69,70,90,77,94,65,99,71,52,66,55,56,50,32,39,75,76,64,68,42,60,40,68,64,29,48,28,35,40,35,42,38,68,49,73,74,44,56,63,53,59,42,69,27,66,54,32,38,36,34,37,30,43,57,39,69,58,47,40,74,53,5,25,79,84,26,88,85,37,80,29,58,37,80,66,67,56,92,42,54,47,73,42,56,77,78,55,40,71,38,64,57,92,93,39,76,31,20,25,58,74,80,75,76,76,46,39,29,43,30,70,45,65,71,80,41,68,12,17,37,25,44,42,34,50,77,42,97,91,68,43,48,43,48,48,55,70,70,71,64,62,53,88,88,54,99,67,83,66,42,84,71,62,92,75,78,86,88,32,63,33,45,28,33,60

Radius of gyration: 16.89 Å; Cα contacts (8 Å, |Δi|>4): 391; chains: 1; bounding box: 44×35×44 Å